Protein AF-A0A067F9W7-F1 (afdb_monomer_lite)

Radius of gyration: 24.26 Å; chains: 1; bounding box: 80×50×59 Å

Organism: Citrus sinensis (NCBI:txid2711)

Secondary structure (DSSP, 8-state):
-------------------------S-S-SS---TT--TTSPPPPBPPGGGGHHHHHHHHHHTT-B-HHHHHHTTS--------GGG-HHHHHHHT--SSTT---S-------HHHHHHH--S-----GGGGGGPPBTTTB----SSSHHHHHHHHHHHHHH-HHHHHHHHHHHHHHHHHTS-HHHHHHHHHHHHHHHHTTBSS-----TTPPPP-HHHHHTT--HHHHHHHHHH---S--SSPPPBPPPPPPHHHHHHHHHHHHHHHHHHHHHHHHHHHHHTT-

Structure (mmCIF, N/CA/C/O backbone):
data_AF-A0A067F9W7-F1
#
_entry.id   AF-A0A067F9W7-F1
#
loop_
_atom_site.group_PDB
_atom_site.id
_atom_site.type_symbol
_atom_site.label_atom_id
_atom_site.label_alt_id
_atom_site.label_comp_id
_atom_site.label_asym_id
_atom_site.label_entity_id
_atom_site.label_seq_id
_atom_site.pdbx_PDB_ins_code
_atom_site.Cartn_x
_atom_site.Cartn_y
_atom_site.Cartn_z
_atom_site.occupancy
_atom_site.B_iso_or_equiv
_atom_site.auth_seq_id
_atom_site.auth_comp_id
_atom_site.auth_asym_id
_atom_site.auth_atom_id
_atom_site.pdbx_PDB_model_num
ATOM 1 N N . MET A 1 1 ? 46.048 1.421 7.064 1.00 33.81 1 MET A N 1
ATOM 2 C CA . MET A 1 1 ? 45.384 1.208 5.760 1.00 33.81 1 MET A CA 1
ATOM 3 C C . MET A 1 1 ? 44.212 2.168 5.671 1.00 33.81 1 MET A C 1
ATOM 5 O O . MET A 1 1 ? 43.260 2.045 6.428 1.00 33.81 1 MET A O 1
ATOM 9 N N . THR A 1 2 ? 44.348 3.198 4.848 1.00 32.31 2 THR A N 1
ATOM 10 C CA . THR A 1 2 ? 43.343 4.236 4.608 1.00 32.31 2 THR A CA 1
ATOM 11 C C . THR A 1 2 ? 42.152 3.625 3.867 1.00 32.31 2 THR A C 1
ATOM 13 O O . THR A 1 2 ? 42.306 3.137 2.750 1.00 32.31 2 THR A O 1
ATOM 16 N N . LYS A 1 3 ? 40.964 3.617 4.490 1.00 37.53 3 LYS A N 1
ATOM 17 C CA . LYS A 1 3 ? 39.700 3.294 3.808 1.00 37.53 3 LYS A CA 1
ATOM 18 C C . LYS A 1 3 ? 39.551 4.285 2.653 1.00 37.53 3 LYS A C 1
ATOM 20 O O . LYS A 1 3 ? 39.361 5.475 2.887 1.00 37.53 3 LYS A O 1
ATOM 25 N N . LYS A 1 4 ? 39.711 3.809 1.419 1.00 39.94 4 LYS A N 1
ATOM 26 C CA . LYS A 1 4 ? 39.475 4.605 0.216 1.00 39.94 4 LYS A CA 1
ATOM 27 C C . LYS A 1 4 ? 37.994 4.985 0.239 1.00 39.94 4 LYS A C 1
ATOM 29 O O . LYS A 1 4 ? 37.143 4.107 0.142 1.00 39.94 4 LYS A O 1
ATOM 34 N N . SER A 1 5 ? 37.699 6.262 0.469 1.00 42.84 5 SER A N 1
ATOM 35 C CA . SER A 1 5 ? 36.346 6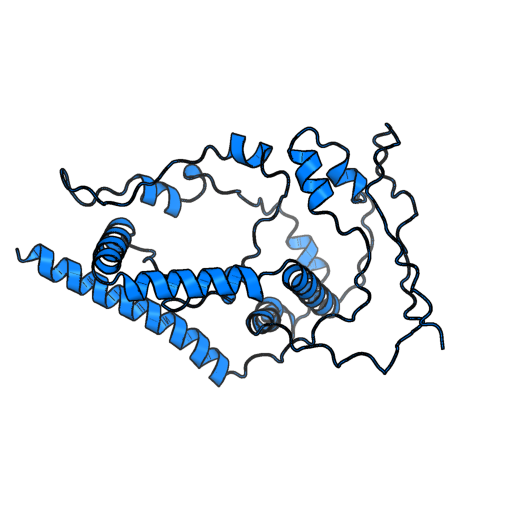.805 0.344 1.00 42.84 5 SER A CA 1
ATOM 36 C C . SER A 1 5 ? 35.837 6.441 -1.047 1.00 42.84 5 SER A C 1
ATOM 38 O O . SER A 1 5 ? 36.434 6.872 -2.035 1.00 42.84 5 SER A O 1
ATOM 40 N N . ARG A 1 6 ? 34.802 5.598 -1.137 1.00 57.00 6 ARG A N 1
ATOM 41 C CA . ARG A 1 6 ? 34.095 5.379 -2.401 1.00 57.00 6 ARG A CA 1
ATOM 42 C C . ARG A 1 6 ? 33.535 6.726 -2.829 1.00 57.00 6 ARG A C 1
ATOM 44 O O . ARG A 1 6 ? 32.864 7.395 -2.048 1.00 57.00 6 ARG A O 1
ATOM 51 N N . ASP A 1 7 ? 33.886 7.146 -4.035 1.00 57.06 7 ASP A N 1
ATOM 52 C CA . ASP A 1 7 ? 33.395 8.394 -4.599 1.00 57.06 7 ASP A CA 1
ATOM 53 C C . ASP A 1 7 ? 31.933 8.165 -5.009 1.00 57.06 7 ASP A C 1
ATOM 55 O O . ASP A 1 7 ? 31.645 7.543 -6.038 1.00 57.06 7 ASP A O 1
ATOM 59 N N . ARG A 1 8 ? 31.005 8.537 -4.120 1.00 64.94 8 ARG A N 1
ATOM 60 C CA . ARG A 1 8 ? 29.564 8.357 -4.313 1.00 64.94 8 ARG A CA 1
ATOM 61 C C . ARG A 1 8 ? 29.126 9.262 -5.460 1.00 64.94 8 ARG A C 1
ATOM 63 O O . ARG A 1 8 ? 28.987 10.468 -5.287 1.00 64.94 8 ARG A O 1
ATOM 70 N N . ARG A 1 9 ? 28.910 8.681 -6.643 1.00 70.38 9 ARG A N 1
ATOM 71 C CA . ARG A 1 9 ? 28.405 9.428 -7.803 1.00 70.38 9 ARG A CA 1
ATOM 72 C C . ARG A 1 9 ? 26.960 9.852 -7.563 1.00 70.38 9 ARG A C 1
ATOM 74 O O . ARG A 1 9 ? 26.061 9.011 -7.510 1.00 70.38 9 ARG A O 1
ATOM 81 N N . GLU A 1 10 ? 26.765 11.157 -7.423 1.00 74.12 10 GLU A N 1
ATOM 82 C CA . GLU A 1 10 ? 25.449 11.777 -7.339 1.00 74.12 10 GLU A CA 1
ATOM 83 C C . GLU A 1 10 ? 24.962 12.236 -8.721 1.00 74.12 10 GLU A C 1
ATOM 85 O O . GLU A 1 10 ? 25.723 12.753 -9.538 1.00 74.12 10 GLU A O 1
ATOM 90 N N . TYR A 1 11 ? 23.669 12.056 -8.956 1.00 76.44 11 TYR A N 1
ATOM 91 C CA . TYR A 1 11 ? 22.917 12.428 -10.146 1.00 76.44 11 TYR A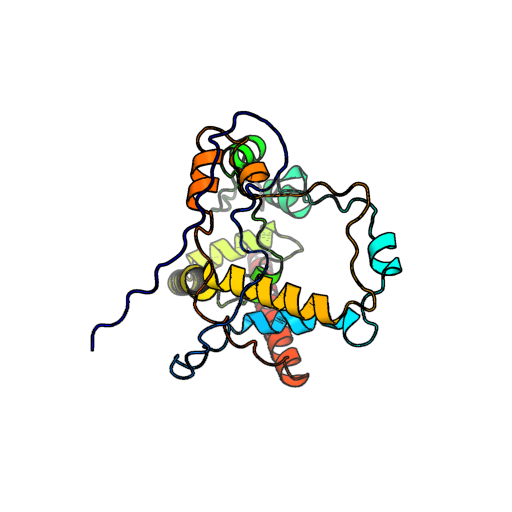 CA 1
ATOM 92 C C . TYR A 1 11 ? 21.800 13.394 -9.719 1.00 76.44 11 TYR A C 1
ATOM 94 O O . TYR A 1 11 ? 20.658 12.977 -9.518 1.00 76.44 11 TYR A O 1
ATOM 102 N N . PRO A 1 12 ? 22.124 14.674 -9.460 1.00 73.81 12 PRO A N 1
ATOM 103 C CA . PRO A 1 12 ? 21.119 15.673 -9.123 1.00 73.81 12 PRO A CA 1
ATOM 104 C C . PRO A 1 12 ? 20.272 16.039 -10.348 1.00 73.81 12 PRO A C 1
ATOM 106 O O . PRO A 1 12 ? 20.763 16.025 -11.477 1.00 73.81 12 PRO A O 1
ATOM 109 N N . LEU A 1 13 ? 19.018 16.435 -10.108 1.00 76.69 13 LEU A N 1
ATOM 110 C CA . LEU A 1 13 ? 18.131 16.971 -11.142 1.00 76.69 13 LEU A CA 1
ATOM 111 C C . LEU A 1 13 ? 18.765 18.204 -11.802 1.00 76.69 13 LEU A C 1
ATOM 113 O O . LEU A 1 13 ? 19.042 19.201 -11.132 1.00 76.69 13 LEU A O 1
ATOM 117 N N . ASN A 1 14 ? 18.974 18.148 -13.119 1.00 76.25 14 ASN A N 1
ATOM 118 C CA . ASN A 1 14 ? 19.528 19.258 -13.889 1.00 76.25 14 ASN A CA 1
ATOM 119 C C . ASN A 1 14 ? 18.452 19.923 -14.758 1.00 76.25 14 ASN A C 1
ATOM 121 O O . ASN A 1 14 ? 18.150 19.458 -15.852 1.00 76.25 14 ASN A O 1
ATOM 125 N N . CYS A 1 15 ? 17.929 21.059 -14.295 1.00 75.25 15 CYS A N 1
ATOM 126 C CA . CYS A 1 15 ? 16.923 21.844 -15.020 1.00 75.25 15 CYS A CA 1
ATOM 127 C C . CYS A 1 15 ? 17.517 23.035 -15.799 1.00 75.25 15 CYS A C 1
ATOM 129 O O . CYS A 1 15 ? 16.794 23.963 -16.154 1.00 75.25 15 CYS A O 1
ATOM 131 N N . SER A 1 16 ? 18.834 23.045 -16.044 1.00 64.38 16 SER A N 1
ATOM 132 C CA . SER A 1 16 ? 19.563 24.217 -16.569 1.00 64.38 16 SER A CA 1
ATOM 133 C C . SER A 1 16 ? 19.407 24.442 -18.082 1.00 64.38 16 SER A C 1
ATOM 135 O O . SER A 1 16 ? 19.918 25.423 -18.615 1.00 64.38 16 SER A O 1
ATOM 137 N N . GLY A 1 17 ? 18.702 23.557 -18.791 1.00 55.69 17 GLY A N 1
ATOM 138 C CA . GLY A 1 17 ? 18.371 23.714 -20.205 1.00 55.69 17 GLY A CA 1
ATOM 139 C C . GLY A 1 17 ? 16.899 24.065 -20.371 1.00 55.69 17 GLY A C 1
ATOM 140 O O . GLY A 1 17 ? 16.050 23.189 -20.273 1.00 55.69 17 GLY A O 1
ATOM 141 N N . GLY A 1 18 ? 16.581 25.325 -20.678 1.00 49.25 18 GLY A N 1
ATOM 142 C CA . GLY A 1 18 ? 15.224 25.792 -21.009 1.00 49.25 18 GLY A CA 1
ATOM 143 C C . GLY A 1 18 ? 14.635 25.215 -22.307 1.00 49.25 18 GLY A C 1
ATOM 144 O O . GLY A 1 18 ? 13.773 25.837 -22.922 1.00 49.25 18 GLY A O 1
ATOM 145 N N . ILE A 1 19 ? 15.097 24.047 -22.753 1.00 48.72 19 ILE A N 1
ATOM 146 C CA . ILE A 1 19 ? 14.569 23.344 -23.913 1.00 48.72 19 ILE A CA 1
ATOM 147 C C . ILE A 1 19 ? 13.812 22.126 -23.389 1.00 48.72 19 ILE A C 1
ATOM 149 O O . ILE A 1 19 ? 14.389 21.223 -22.792 1.00 48.72 19 ILE A O 1
ATOM 153 N N . ARG A 1 20 ? 12.501 22.111 -23.648 1.00 51.38 20 ARG A N 1
ATOM 154 C CA . ARG A 1 20 ? 11.568 20.989 -23.453 1.00 51.38 20 ARG A CA 1
ATOM 155 C C . ARG A 1 20 ? 11.890 19.796 -24.373 1.00 51.38 20 ARG A C 1
ATOM 157 O O . ARG A 1 20 ? 11.005 19.260 -25.033 1.00 51.38 20 ARG A O 1
ATOM 164 N N . THR A 1 21 ? 13.156 19.430 -24.515 1.00 48.62 21 THR A N 1
ATOM 165 C CA . THR A 1 21 ? 13.570 18.236 -25.248 1.00 48.62 21 THR A CA 1
ATOM 166 C C . THR A 1 21 ? 13.658 17.096 -24.251 1.00 48.62 21 THR A C 1
ATOM 168 O O . THR A 1 21 ? 14.485 17.135 -23.343 1.00 48.62 21 THR A O 1
ATOM 171 N N . ASN A 1 22 ? 12.775 16.109 -24.425 1.00 51.25 22 ASN A N 1
ATOM 172 C CA . ASN A 1 22 ? 12.746 14.822 -23.725 1.00 51.25 22 ASN A CA 1
ATOM 173 C C . ASN A 1 22 ? 13.999 14.002 -24.063 1.00 51.25 22 ASN A C 1
ATOM 175 O O . ASN A 1 22 ? 13.924 12.981 -24.736 1.00 51.25 22 ASN A O 1
ATOM 179 N N . THR A 1 23 ? 15.168 14.493 -23.686 1.00 51.72 23 THR A N 1
ATOM 180 C CA . THR A 1 23 ? 16.433 13.813 -23.928 1.00 51.72 23 THR A CA 1
ATOM 181 C C . THR A 1 23 ? 17.175 13.737 -22.620 1.00 51.72 23 THR A C 1
ATOM 183 O O . THR A 1 23 ? 17.576 14.756 -22.055 1.00 51.72 23 THR A O 1
ATOM 186 N N . ASN A 1 24 ? 17.331 12.499 -22.162 1.00 55.69 24 ASN A N 1
ATOM 187 C CA . ASN A 1 24 ? 18.178 12.119 -21.054 1.00 55.69 24 ASN A CA 1
ATOM 188 C C . ASN A 1 24 ? 19.548 12.814 -21.196 1.00 55.69 24 ASN A C 1
ATOM 190 O O . ASN A 1 24 ? 20.160 12.702 -22.263 1.00 55.69 24 ASN A O 1
ATOM 194 N N . PRO A 1 25 ? 20.066 13.504 -20.163 1.00 56.62 25 PRO A N 1
ATOM 195 C CA . PRO A 1 25 ? 21.371 14.164 -20.227 1.00 56.62 25 PRO A CA 1
ATOM 196 C C . PRO A 1 25 ? 22.556 13.202 -20.468 1.00 56.62 25 PRO A C 1
ATOM 198 O O . PRO A 1 25 ? 23.699 13.649 -20.528 1.00 56.62 25 PRO A O 1
ATOM 201 N N . GLY A 1 26 ? 22.318 11.889 -20.608 1.00 57.03 26 GLY A N 1
ATOM 202 C CA . GLY A 1 26 ? 23.337 10.879 -20.909 1.00 57.03 26 GLY A CA 1
ATOM 203 C C . GLY A 1 26 ? 24.270 10.611 -19.729 1.00 57.03 26 GLY A C 1
ATOM 204 O O . GLY A 1 26 ? 25.274 9.917 -19.868 1.00 57.03 26 GLY A O 1
ATOM 205 N N . THR A 1 27 ? 23.951 11.177 -18.565 1.00 60.62 27 THR A N 1
ATOM 206 C CA . THR A 1 27 ? 24.742 11.087 -17.337 1.00 60.62 27 THR A CA 1
ATOM 207 C C . THR A 1 27 ? 24.378 9.861 -16.509 1.00 60.62 27 THR A C 1
ATOM 209 O O . THR A 1 27 ? 25.211 9.395 -15.731 1.00 60.62 27 THR A O 1
ATOM 212 N N . TYR A 1 28 ? 23.176 9.301 -16.683 1.00 62.56 28 TYR A N 1
ATOM 213 C CA . TYR A 1 28 ? 22.772 8.083 -15.986 1.00 62.56 28 TYR A CA 1
ATOM 214 C C . TYR A 1 28 ? 23.514 6.859 -16.552 1.00 62.56 28 TYR A C 1
ATOM 216 O O . TYR A 1 28 ? 23.608 6.693 -17.770 1.00 62.56 28 TYR A O 1
ATOM 224 N N . PRO A 1 29 ? 24.046 5.974 -15.693 1.00 61.94 29 PRO A N 1
ATOM 225 C CA . PRO A 1 29 ? 24.765 4.794 -16.145 1.00 61.94 29 PRO A CA 1
ATOM 226 C C . PRO A 1 29 ? 23.809 3.817 -16.842 1.00 61.94 29 PRO A C 1
ATOM 228 O O . PRO A 1 29 ? 22.870 3.311 -16.237 1.00 61.94 29 PRO A O 1
ATOM 231 N N . THR A 1 30 ? 24.087 3.504 -18.107 1.00 56.97 30 THR A N 1
ATOM 232 C CA . THR A 1 30 ? 23.364 2.495 -18.908 1.00 56.97 30 THR A CA 1
ATOM 233 C C . THR A 1 30 ? 23.795 1.060 -18.608 1.00 56.97 30 THR A C 1
ATOM 235 O O . THR A 1 30 ? 23.110 0.111 -18.981 1.00 56.97 30 THR A O 1
ATOM 238 N N . SER A 1 31 ? 24.912 0.886 -17.903 1.00 54.81 31 SER A N 1
ATOM 239 C CA . SER A 1 31 ? 25.382 -0.406 -17.414 1.00 54.81 31 SER A CA 1
ATOM 240 C C . SER A 1 31 ? 25.943 -0.251 -16.007 1.00 54.81 31 SER A C 1
ATOM 242 O O . SER A 1 31 ? 26.842 0.565 -15.785 1.00 54.81 31 SER A O 1
ATOM 244 N N . TYR A 1 32 ? 25.459 -1.060 -15.071 1.00 53.41 32 TYR A N 1
ATOM 245 C CA . TYR A 1 32 ? 26.075 -1.194 -13.759 1.00 53.41 32 TYR A CA 1
ATOM 246 C C . TYR A 1 32 ? 27.099 -2.324 -13.843 1.00 53.41 32 TYR A C 1
ATOM 248 O O . TYR A 1 32 ? 26.742 -3.475 -14.081 1.00 53.41 32 TYR A O 1
ATOM 256 N N . THR A 1 33 ? 28.384 -2.006 -13.701 1.00 46.12 33 THR A N 1
ATOM 257 C CA . THR A 1 33 ? 29.389 -3.043 -13.469 1.00 46.12 33 THR A CA 1
ATOM 258 C C . THR A 1 33 ? 29.487 -3.233 -11.964 1.00 46.12 33 THR A C 1
ATOM 260 O O . THR A 1 33 ? 29.889 -2.313 -11.257 1.00 46.12 33 THR A O 1
ATOM 263 N N . THR A 1 34 ? 29.125 -4.417 -11.466 1.00 48.00 34 THR A N 1
ATOM 264 C CA . THR A 1 34 ? 29.435 -4.872 -10.101 1.00 48.00 34 THR A CA 1
ATOM 265 C C . THR A 1 34 ? 30.940 -5.134 -9.986 1.00 48.00 34 THR A C 1
ATOM 267 O O . THR A 1 34 ? 31.398 -6.236 -9.708 1.00 48.00 34 THR A O 1
ATOM 270 N N . LYS A 1 35 ? 31.761 -4.124 -10.282 1.00 39.62 35 LYS A N 1
ATOM 271 C CA . LYS A 1 35 ? 33.159 -4.146 -9.873 1.00 39.62 35 LYS A CA 1
ATOM 272 C C . LYS A 1 35 ? 33.131 -3.830 -8.391 1.00 39.62 35 LYS A C 1
ATOM 274 O O . LYS A 1 35 ? 32.771 -2.715 -8.031 1.00 39.62 35 LYS A O 1
ATOM 279 N N . ASP A 1 36 ? 33.435 -4.857 -7.605 1.00 43.28 36 ASP A N 1
ATOM 280 C CA . ASP A 1 36 ? 33.397 -4.939 -6.143 1.00 43.28 36 ASP A CA 1
ATOM 281 C C . ASP A 1 36 ? 32.118 -5.597 -5.586 1.00 43.28 36 ASP A C 1
ATOM 283 O O . ASP A 1 36 ? 31.379 -5.007 -4.792 1.00 43.28 36 ASP A O 1
ATOM 287 N N . GLU A 1 37 ? 31.897 -6.873 -5.920 1.00 43.22 37 GLU A N 1
ATOM 288 C CA . GLU A 1 37 ? 31.354 -7.799 -4.919 1.00 43.22 37 GLU A CA 1
ATOM 289 C C . GLU A 1 37 ? 32.375 -7.899 -3.780 1.00 43.22 37 GLU A C 1
ATOM 291 O O . GLU A 1 37 ? 33.207 -8.806 -3.732 1.00 43.22 37 GLU A O 1
ATOM 296 N N . ASP A 1 38 ? 32.360 -6.927 -2.874 1.00 42.50 38 ASP A N 1
ATOM 297 C CA . ASP A 1 38 ? 33.066 -7.066 -1.613 1.00 42.50 38 ASP A CA 1
ATOM 298 C C . ASP A 1 38 ? 32.320 -8.163 -0.840 1.00 42.50 38 ASP A C 1
ATOM 300 O O . ASP A 1 38 ? 31.289 -7.926 -0.209 1.00 42.50 38 ASP A O 1
ATOM 304 N N . HIS A 1 39 ? 32.823 -9.397 -0.931 1.00 48.84 39 HIS A N 1
ATOM 305 C CA . HIS A 1 39 ? 32.321 -10.593 -0.239 1.00 48.84 39 HIS A CA 1
ATOM 306 C C . HIS A 1 39 ? 32.384 -10.466 1.305 1.00 48.84 39 HIS A C 1
ATOM 308 O O . HIS A 1 39 ? 32.155 -11.433 2.023 1.00 48.84 39 HIS A O 1
ATOM 314 N N . ASN A 1 40 ? 32.695 -9.270 1.818 1.00 47.66 40 ASN A N 1
ATOM 315 C CA . ASN A 1 40 ? 32.794 -8.904 3.227 1.00 47.66 40 ASN A CA 1
ATOM 316 C C . ASN A 1 40 ? 31.672 -7.954 3.696 1.00 47.66 40 ASN A C 1
ATOM 318 O O . ASN A 1 40 ? 31.749 -7.408 4.798 1.00 47.66 40 ASN A O 1
ATOM 322 N N . GLY A 1 41 ? 30.636 -7.720 2.882 1.00 53.34 41 GLY A N 1
ATOM 323 C CA . GLY A 1 41 ? 29.411 -7.064 3.346 1.00 53.34 41 GLY A CA 1
ATOM 324 C C . GLY A 1 41 ? 28.614 -7.968 4.304 1.00 53.34 41 GLY A C 1
ATOM 325 O O . GLY A 1 41 ? 28.626 -9.188 4.131 1.00 53.34 41 GLY A O 1
ATOM 326 N N . PRO A 1 42 ? 27.899 -7.418 5.307 1.00 55.81 42 PRO A N 1
ATOM 327 C CA . PRO A 1 42 ? 26.928 -8.201 6.066 1.00 55.81 42 PRO A CA 1
ATOM 328 C C . PRO A 1 42 ? 25.931 -8.848 5.099 1.00 55.81 42 PRO A C 1
ATOM 330 O O . PRO A 1 42 ? 25.519 -8.208 4.129 1.00 55.81 42 PRO A O 1
ATOM 333 N N . ALA A 1 43 ? 25.540 -10.099 5.361 1.00 58.72 43 ALA A N 1
ATOM 334 C CA . ALA A 1 43 ? 24.528 -10.775 4.555 1.00 58.72 43 ALA A CA 1
ATOM 335 C C . ALA A 1 43 ? 23.277 -9.881 4.425 1.00 58.72 43 ALA A C 1
ATOM 337 O O . ALA A 1 43 ? 22.868 -9.278 5.425 1.00 58.72 43 ALA A O 1
ATOM 338 N N . PRO A 1 44 ? 22.680 -9.765 3.224 1.00 68.44 44 PRO A N 1
ATOM 339 C CA . PRO A 1 44 ? 21.513 -8.920 3.032 1.00 68.44 44 PRO A CA 1
ATOM 340 C C . PRO A 1 44 ? 20.410 -9.366 3.987 1.00 68.44 44 PRO A C 1
ATOM 342 O O . PRO A 1 44 ? 20.039 -10.543 4.015 1.00 68.44 44 PRO A O 1
ATOM 345 N N . SER A 1 45 ? 19.902 -8.424 4.783 1.00 82.56 45 SER A N 1
ATOM 346 C CA . SER A 1 45 ? 18.816 -8.688 5.722 1.00 82.56 45 SER A CA 1
ATOM 347 C C . SER A 1 45 ? 17.609 -9.268 4.986 1.00 82.56 45 SER A C 1
ATOM 349 O O . SER A 1 45 ? 17.364 -8.954 3.819 1.00 82.56 45 SER A O 1
ATOM 351 N N . THR A 1 46 ? 16.839 -10.119 5.658 1.00 89.62 46 THR A N 1
ATOM 352 C CA . THR A 1 46 ? 15.564 -10.604 5.120 1.00 89.62 46 THR A CA 1
ATOM 353 C C . THR A 1 46 ? 14.614 -9.421 4.931 1.00 89.62 46 THR A C 1
ATOM 355 O O . THR A 1 46 ? 14.528 -8.558 5.807 1.00 89.62 46 THR A O 1
ATOM 358 N N . CYS A 1 47 ? 13.920 -9.354 3.791 1.00 91.25 47 CYS A N 1
ATOM 359 C CA . CYS A 1 47 ? 12.902 -8.325 3.575 1.00 91.25 47 CYS A CA 1
ATOM 360 C C . CYS A 1 47 ? 11.750 -8.471 4.590 1.00 91.25 47 CYS A C 1
ATOM 362 O O . CYS A 1 47 ? 11.485 -9.591 5.038 1.00 91.25 47 CYS A O 1
ATOM 364 N N . PRO A 1 48 ? 11.027 -7.381 4.912 1.00 90.69 48 PRO A N 1
ATOM 365 C CA . PRO A 1 48 ? 9.806 -7.442 5.712 1.00 90.69 48 PRO A CA 1
ATOM 366 C C . PRO A 1 48 ? 8.816 -8.507 5.226 1.00 90.69 48 PRO A C 1
ATOM 368 O O . PRO A 1 48 ? 8.712 -8.788 4.031 1.00 90.69 48 PRO A O 1
ATOM 371 N N . ASP A 1 49 ? 8.048 -9.080 6.148 1.00 88.06 49 ASP A N 1
ATOM 372 C CA . ASP A 1 49 ? 7.272 -10.294 5.869 1.00 88.06 49 ASP A CA 1
ATOM 373 C C . ASP A 1 49 ? 6.162 -10.062 4.824 1.00 88.06 49 ASP A C 1
ATOM 375 O O . ASP A 1 49 ? 5.856 -10.944 4.019 1.00 88.06 49 ASP A O 1
ATOM 379 N N . TYR A 1 50 ? 5.647 -8.829 4.718 1.00 87.44 50 TYR A N 1
ATOM 380 C CA . TYR A 1 50 ? 4.669 -8.453 3.691 1.00 87.44 50 TYR A CA 1
ATOM 381 C C . TYR A 1 50 ? 5.213 -8.552 2.250 1.00 87.44 50 TYR A C 1
ATOM 383 O O . TYR A 1 50 ? 4.438 -8.598 1.297 1.00 87.44 50 TYR A O 1
ATOM 391 N N . PHE A 1 51 ? 6.529 -8.647 2.041 1.00 91.62 51 PHE A N 1
ATOM 392 C CA . PHE A 1 51 ? 7.087 -8.904 0.710 1.00 91.62 51 PHE A CA 1
ATOM 393 C C . PHE A 1 51 ? 6.694 -10.282 0.162 1.00 91.62 51 PHE A C 1
ATOM 395 O O . PHE A 1 51 ? 6.690 -10.479 -1.054 1.00 91.62 51 PHE A O 1
ATOM 402 N N . ARG A 1 52 ? 6.299 -11.231 1.024 1.00 91.50 52 ARG A N 1
ATOM 403 C CA . ARG A 1 52 ? 5.794 -12.548 0.601 1.00 91.50 52 ARG A CA 1
ATOM 404 C C . ARG A 1 52 ? 4.567 -12.442 -0.307 1.00 91.50 52 ARG A C 1
ATOM 406 O O . ARG A 1 52 ? 4.348 -13.332 -1.130 1.00 91.50 52 ARG A O 1
ATOM 413 N N . TRP A 1 53 ? 3.796 -11.355 -0.205 1.00 89.06 53 TRP A N 1
ATOM 414 C CA . TRP A 1 53 ? 2.627 -11.109 -1.051 1.00 89.06 53 TRP A CA 1
ATOM 415 C C . TRP A 1 53 ? 2.973 -10.956 -2.536 1.00 89.06 53 TRP A C 1
ATOM 417 O O . TRP A 1 53 ? 2.142 -11.318 -3.365 1.00 89.06 53 TRP A O 1
ATOM 427 N N . ILE A 1 54 ? 4.214 -10.587 -2.885 1.00 90.81 54 ILE A N 1
ATOM 428 C CA . ILE A 1 54 ? 4.694 -10.559 -4.280 1.00 90.81 54 ILE A CA 1
ATOM 429 C C . ILE A 1 54 ? 4.472 -11.918 -4.960 1.00 90.81 54 ILE A C 1
ATOM 431 O O . ILE A 1 54 ? 4.020 -11.977 -6.104 1.00 90.81 54 ILE A O 1
ATOM 435 N N . HIS A 1 55 ? 4.719 -13.026 -4.252 1.00 91.12 55 HIS A N 1
ATOM 436 C CA . HIS A 1 55 ? 4.491 -14.369 -4.798 1.00 91.12 55 HIS A CA 1
ATOM 437 C C . HIS A 1 55 ? 3.016 -14.624 -5.108 1.00 91.12 55 HIS A C 1
ATOM 439 O O . HIS A 1 55 ? 2.696 -15.288 -6.092 1.00 91.12 55 HIS A O 1
ATOM 445 N N . LYS A 1 56 ? 2.109 -14.099 -4.278 1.00 85.50 56 LYS A N 1
ATOM 446 C CA . LYS A 1 56 ? 0.665 -14.233 -4.486 1.00 85.50 56 LYS A CA 1
ATOM 447 C C . LYS A 1 56 ? 0.190 -13.355 -5.639 1.00 85.50 56 LYS A C 1
ATOM 449 O O . LYS A 1 56 ? -0.572 -13.844 -6.469 1.00 85.50 56 LYS A O 1
ATOM 454 N N . ASP A 1 57 ? 0.657 -12.113 -5.702 1.00 86.25 57 ASP A N 1
ATOM 455 C CA . ASP A 1 57 ? 0.295 -11.155 -6.750 1.00 86.25 57 ASP A CA 1
ATOM 456 C C . ASP A 1 57 ? 0.716 -11.663 -8.131 1.00 86.25 57 ASP A C 1
ATOM 458 O O . ASP A 1 57 ? -0.030 -11.541 -9.099 1.00 86.25 57 ASP A O 1
ATOM 462 N N . LEU A 1 58 ? 1.883 -12.307 -8.213 1.00 90.50 58 LEU A N 1
ATOM 463 C CA . LEU A 1 58 ? 2.406 -12.871 -9.455 1.00 90.50 58 LEU A CA 1
ATOM 464 C C . LEU A 1 58 ? 1.915 -14.296 -9.750 1.00 90.50 58 LEU A C 1
ATOM 466 O O . LEU A 1 58 ? 2.056 -14.762 -10.884 1.00 90.50 58 LEU A O 1
ATOM 470 N N . ARG A 1 59 ? 1.295 -14.979 -8.775 1.00 88.81 59 ARG A N 1
ATOM 471 C CA . ARG A 1 59 ? 0.786 -16.360 -8.888 1.00 88.81 59 ARG A CA 1
ATOM 472 C C . ARG A 1 59 ? -0.004 -16.639 -10.173 1.00 88.81 59 ARG A C 1
ATOM 474 O O . ARG A 1 59 ? 0.229 -17.709 -10.740 1.00 88.81 59 ARG A O 1
ATOM 481 N N . PRO A 1 60 ? -0.897 -15.749 -10.662 1.00 89.81 60 PRO A N 1
ATOM 482 C CA . PRO A 1 60 ? -1.672 -16.012 -11.876 1.00 89.81 60 PRO A CA 1
ATOM 483 C C . PRO A 1 60 ? -0.812 -16.311 -13.108 1.00 89.81 60 PRO A C 1
ATOM 485 O O . PRO A 1 60 ? -1.259 -17.027 -13.998 1.00 89.81 60 PRO A O 1
ATOM 488 N N . TRP A 1 61 ? 0.422 -15.800 -13.144 1.00 92.62 61 TRP A N 1
ATOM 489 C CA . TRP A 1 61 ? 1.320 -15.913 -14.290 1.00 92.62 61 TRP A CA 1
ATOM 490 C C . TRP A 1 61 ? 2.503 -16.856 -14.069 1.00 92.62 61 TRP A C 1
ATOM 492 O O . TRP A 1 61 ? 3.259 -17.087 -15.006 1.00 92.62 61 TRP A O 1
ATOM 502 N N . VAL A 1 62 ? 2.665 -17.448 -12.880 1.00 91.25 62 VAL A N 1
ATOM 503 C CA . VAL A 1 62 ? 3.811 -18.327 -12.566 1.00 91.25 62 VAL A CA 1
ATOM 504 C C . VAL A 1 62 ? 3.897 -19.532 -13.508 1.00 91.25 62 VAL A C 1
ATOM 506 O O . VAL A 1 62 ? 4.988 -19.909 -13.923 1.00 91.25 62 VAL A O 1
ATOM 509 N N . HIS A 1 63 ? 2.758 -20.125 -13.879 1.00 90.94 63 HIS A N 1
ATOM 510 C CA . HIS A 1 63 ? 2.725 -21.312 -14.746 1.00 90.94 63 HIS A CA 1
ATOM 511 C C . HIS A 1 63 ? 2.439 -20.987 -16.215 1.00 90.94 63 HIS A C 1
ATOM 513 O O . HIS A 1 63 ? 2.927 -21.674 -17.109 1.00 90.94 63 HIS A O 1
ATOM 519 N N . THR A 1 64 ? 1.645 -19.950 -16.485 1.00 92.75 64 THR A N 1
ATOM 520 C CA . THR A 1 64 ? 1.274 -19.576 -17.858 1.00 92.75 64 THR A CA 1
ATOM 521 C C . THR A 1 64 ? 2.320 -18.677 -18.515 1.00 92.75 64 THR A C 1
ATOM 523 O O . THR A 1 64 ? 2.436 -18.662 -19.743 1.00 92.75 64 THR A O 1
ATOM 526 N N . GLY A 1 65 ? 3.068 -17.926 -17.702 1.00 92.62 65 GLY A N 1
ATOM 527 C CA . GLY A 1 65 ? 3.826 -16.745 -18.093 1.00 92.62 65 GLY A CA 1
ATOM 528 C C . GLY A 1 65 ? 2.942 -15.635 -18.664 1.00 92.62 65 GLY A C 1
ATOM 529 O O . GLY A 1 65 ? 1.712 -15.745 -18.732 1.00 92.62 65 GLY A O 1
ATOM 530 N N . ILE A 1 66 ? 3.596 -14.554 -19.071 1.00 91.50 66 ILE A N 1
ATOM 531 C CA . ILE A 1 66 ? 2.980 -13.350 -19.624 1.00 91.50 66 ILE A CA 1
ATOM 532 C C . ILE A 1 66 ? 3.385 -13.243 -21.090 1.00 91.50 66 ILE A C 1
ATOM 534 O O . ILE A 1 66 ? 4.568 -13.141 -21.420 1.00 91.50 66 ILE A O 1
ATOM 538 N N . THR A 1 67 ? 2.396 -13.297 -21.976 1.00 92.00 67 THR A N 1
ATOM 539 C CA . THR A 1 67 ? 2.597 -13.193 -23.426 1.00 92.00 67 THR A CA 1
ATOM 540 C C . THR A 1 67 ? 2.416 -11.756 -23.903 1.00 92.00 67 THR A C 1
ATOM 542 O O . THR A 1 67 ? 1.800 -10.931 -23.222 1.00 92.00 67 THR A O 1
ATOM 545 N N . ARG A 1 68 ? 2.941 -11.451 -25.091 1.00 87.19 68 ARG A N 1
ATOM 546 C CA . ARG A 1 68 ? 2.806 -10.127 -25.709 1.00 87.19 68 ARG A CA 1
ATOM 547 C C . ARG A 1 68 ? 1.336 -9.782 -25.944 1.00 87.19 68 ARG A C 1
ATOM 549 O O . ARG A 1 68 ? 0.901 -8.682 -25.619 1.00 87.19 68 ARG A O 1
ATOM 556 N N . GLU A 1 69 ? 0.552 -10.752 -26.402 1.00 87.62 69 GLU A N 1
ATOM 557 C CA . GLU A 1 69 ? -0.870 -10.598 -26.697 1.00 87.62 69 GLU A CA 1
ATOM 558 C C . GLU A 1 69 ? -1.674 -10.271 -25.433 1.00 87.62 69 GLU A C 1
ATOM 560 O O . GLU A 1 69 ? -2.645 -9.525 -25.498 1.00 87.62 69 GLU A O 1
ATOM 565 N N . MET A 1 70 ? -1.284 -10.797 -24.264 1.00 85.88 70 MET A N 1
ATOM 566 C CA . MET A 1 70 ? -1.933 -10.454 -22.991 1.00 85.88 70 MET A CA 1
ATOM 567 C C . MET A 1 70 ? -1.756 -8.976 -22.641 1.00 85.88 70 MET A C 1
ATOM 569 O O . MET A 1 70 ? -2.723 -8.332 -22.239 1.00 85.88 70 MET A O 1
ATOM 573 N N . ILE A 1 71 ? -0.546 -8.442 -22.822 1.00 82.62 71 ILE A N 1
ATOM 574 C CA . ILE A 1 71 ? -0.238 -7.030 -22.564 1.00 82.62 71 ILE A CA 1
ATOM 575 C C . ILE A 1 71 ? -0.931 -6.129 -23.586 1.00 82.62 71 ILE A C 1
ATOM 577 O O . ILE A 1 71 ? -1.523 -5.117 -23.220 1.00 82.62 71 ILE A O 1
ATOM 581 N N . GLU A 1 72 ? -0.921 -6.517 -24.859 1.00 80.31 72 GLU A N 1
ATOM 582 C CA . GLU A 1 72 ? -1.544 -5.743 -25.935 1.00 80.31 72 GLU A CA 1
ATOM 583 C C . GLU A 1 72 ? -3.079 -5.740 -25.854 1.00 80.31 72 GLU A C 1
ATOM 585 O O . GLU A 1 72 ? -3.695 -4.723 -26.170 1.00 80.31 72 GLU A O 1
ATOM 590 N N . ARG A 1 73 ? -3.712 -6.815 -25.356 1.00 78.19 73 ARG A N 1
ATOM 591 C CA . ARG A 1 73 ? -5.159 -6.840 -25.060 1.00 78.19 73 ARG A CA 1
ATOM 592 C C . ARG A 1 73 ? -5.550 -5.935 -23.891 1.00 78.19 73 ARG A C 1
ATOM 594 O O . ARG A 1 73 ? -6.668 -5.439 -23.867 1.00 78.19 73 ARG A O 1
ATOM 601 N N . GLY A 1 74 ? -4.647 -5.704 -22.938 1.00 64.31 74 GLY A N 1
ATOM 602 C CA . GLY A 1 74 ? -4.870 -4.810 -21.796 1.00 64.31 74 GLY A CA 1
ATOM 603 C C . GLY A 1 74 ? -4.734 -3.317 -22.116 1.00 64.31 74 GLY A C 1
ATOM 604 O O . GLY A 1 74 ? -4.738 -2.505 -21.199 1.00 64.31 74 GLY A O 1
ATOM 605 N N . ARG A 1 75 ? -4.574 -2.943 -23.393 1.00 57.78 75 ARG A N 1
ATOM 606 C CA . ARG A 1 75 ? -4.252 -1.579 -23.844 1.00 57.78 75 ARG A CA 1
ATOM 607 C C . ARG A 1 75 ? -5.427 -0.591 -23.797 1.00 57.78 75 ARG A C 1
ATOM 609 O O . ARG A 1 75 ? -5.223 0.588 -24.081 1.00 57.78 75 ARG A O 1
ATOM 616 N N . GLU A 1 76 ? -6.637 -1.023 -23.439 1.00 52.16 76 GLU A N 1
ATOM 617 C CA . GLU A 1 76 ? -7.687 -0.058 -23.097 1.00 52.16 76 GLU A CA 1
ATOM 618 C C . GLU A 1 76 ? -7.290 0.722 -21.833 1.00 52.16 76 GLU A C 1
ATOM 620 O O . GLU A 1 76 ? -6.739 0.134 -20.900 1.00 52.16 76 GLU A O 1
ATOM 625 N N . PRO A 1 77 ? -7.520 2.045 -21.773 1.00 43.84 77 PRO A N 1
ATOM 626 C CA . PRO A 1 77 ? -7.040 2.849 -20.664 1.00 43.84 77 PRO A CA 1
ATOM 627 C C . PRO A 1 77 ? -7.767 2.458 -19.376 1.00 43.84 77 PRO A C 1
ATOM 629 O O . PRO A 1 77 ? -8.897 2.873 -19.121 1.00 43.84 77 PRO A O 1
ATOM 632 N N . GLY A 1 78 ? -7.081 1.700 -18.523 1.00 37.88 78 GLY A N 1
ATOM 633 C CA . GLY A 1 78 ? -7.387 1.636 -17.103 1.00 37.88 78 GLY A CA 1
ATOM 634 C C . GLY A 1 78 ? -7.142 3.014 -16.499 1.00 37.88 78 GLY A C 1
ATOM 635 O O . GLY A 1 78 ? -6.024 3.349 -16.118 1.00 37.88 78 GLY A O 1
ATOM 636 N N . TYR A 1 79 ? -8.171 3.855 -16.455 1.00 36.28 79 TYR A N 1
ATOM 637 C CA . TYR A 1 79 ? -8.094 5.144 -15.778 1.00 36.28 79 TYR A CA 1
ATOM 638 C C . TYR A 1 79 ? -8.024 4.915 -14.267 1.00 36.28 79 TYR A C 1
ATOM 640 O O . TYR A 1 79 ? -8.988 4.492 -13.625 1.00 36.28 79 TYR A O 1
ATOM 648 N N . PHE A 1 80 ? -6.870 5.228 -13.686 1.00 37.75 80 PHE A N 1
ATOM 649 C CA . PHE A 1 80 ? -6.716 5.335 -12.243 1.00 37.75 80 PHE A CA 1
ATOM 650 C C . PHE A 1 80 ? -7.506 6.549 -11.742 1.00 37.75 80 PHE A C 1
ATOM 652 O O . PHE A 1 80 ? -7.303 7.674 -12.197 1.00 37.75 80 PHE A O 1
ATOM 659 N N . ARG A 1 81 ? -8.439 6.324 -10.810 1.00 39.03 81 ARG A N 1
ATOM 660 C CA . ARG A 1 81 ? -9.257 7.387 -10.209 1.00 39.03 81 ARG A CA 1
ATOM 661 C C . ARG A 1 81 ? -8.696 7.763 -8.841 1.00 39.03 81 ARG A C 1
ATOM 663 O O . ARG A 1 81 ? -8.746 6.968 -7.906 1.00 39.03 81 ARG A O 1
ATOM 670 N N . LEU A 1 82 ? -8.186 8.990 -8.728 1.00 38.50 82 LEU A N 1
ATOM 671 C CA . LEU A 1 82 ? -7.809 9.604 -7.455 1.00 38.50 82 LEU A CA 1
ATOM 672 C C . LEU A 1 82 ? -9.053 10.036 -6.670 1.00 38.50 82 LEU A C 1
ATOM 674 O O . LEU A 1 82 ? -10.040 10.521 -7.219 1.00 38.50 82 LEU A O 1
ATOM 678 N N . GLY A 1 83 ? -9.009 9.799 -5.364 1.00 44.00 83 GLY A N 1
ATOM 679 C CA . GLY A 1 83 ? -10.190 9.737 -4.524 1.00 44.00 83 GLY A CA 1
ATOM 680 C C . GLY A 1 83 ? -10.695 11.068 -3.958 1.00 44.00 83 GLY A C 1
ATOM 681 O O . GLY A 1 83 ? -10.287 11.429 -2.861 1.00 44.00 83 GLY A O 1
ATOM 682 N N . ASN A 1 84 ? -11.673 11.707 -4.608 1.00 55.91 84 ASN A N 1
ATOM 683 C CA . ASN A 1 84 ? -12.652 12.597 -3.950 1.00 55.91 84 ASN A CA 1
ATOM 684 C C . ASN A 1 84 ? -13.827 11.758 -3.368 1.00 55.91 84 ASN A C 1
ATOM 686 O O . ASN A 1 84 ? -13.988 10.592 -3.731 1.00 55.91 84 ASN A O 1
ATOM 690 N N . HIS A 1 85 ? -14.674 12.290 -2.480 1.00 53.88 85 HIS A N 1
ATOM 691 C CA . HIS A 1 85 ? -15.868 11.574 -1.997 1.00 53.88 85 HIS A CA 1
ATOM 692 C C . HIS A 1 85 ? -16.815 11.161 -3.138 1.00 53.88 85 HIS A C 1
ATOM 694 O O . HIS A 1 85 ? -17.461 10.124 -3.044 1.00 53.88 85 HIS A O 1
ATOM 700 N N . GLU A 1 86 ? -16.840 11.909 -4.245 1.00 58.47 86 GLU A N 1
ATOM 701 C CA . GLU A 1 86 ? -17.685 11.622 -5.415 1.00 58.47 86 GLU A CA 1
ATOM 702 C C . GLU A 1 86 ? -17.208 10.449 -6.287 1.00 58.47 86 GLU A C 1
ATOM 704 O O . GLU A 1 86 ? -17.990 9.927 -7.077 1.00 58.47 86 GLU A O 1
ATOM 709 N N . VAL A 1 87 ? -15.952 9.999 -6.169 1.00 61.12 87 VAL A N 1
ATOM 710 C CA . VAL A 1 87 ? -15.423 8.951 -7.069 1.00 61.12 87 VAL A CA 1
ATOM 711 C C . VAL A 1 87 ? -15.580 7.532 -6.523 1.00 61.12 87 VAL A C 1
ATOM 713 O O . VAL A 1 87 ? -15.275 6.568 -7.223 1.00 61.12 87 VAL A O 1
ATOM 716 N N . SER A 1 88 ? -16.024 7.389 -5.273 1.00 63.97 88 SER A N 1
ATOM 717 C CA . SER A 1 88 ? -16.255 6.099 -4.630 1.00 63.97 88 SER A CA 1
ATOM 718 C C . SER A 1 88 ? -17.585 6.125 -3.899 1.00 63.97 88 SER A C 1
ATOM 720 O O . SER A 1 88 ? -17.776 6.934 -2.991 1.00 63.97 88 SER A O 1
ATOM 722 N N . TRP A 1 89 ? -18.470 5.189 -4.255 1.00 65.00 89 TRP A N 1
ATOM 723 C CA . TRP A 1 89 ? -19.753 5.000 -3.574 1.00 65.00 89 TRP A CA 1
ATOM 724 C C . TRP A 1 89 ? -19.544 4.892 -2.054 1.00 65.00 89 TRP A C 1
ATOM 726 O O . TRP A 1 89 ? -20.185 5.603 -1.289 1.00 65.00 89 TRP A O 1
ATOM 736 N N . HIS A 1 90 ? -18.528 4.133 -1.629 1.00 70.69 90 HIS A N 1
ATOM 737 C CA . HIS A 1 90 ? -18.189 3.945 -0.222 1.00 70.69 90 HIS A CA 1
ATOM 738 C C . HIS A 1 90 ? -17.861 5.260 0.497 1.00 70.69 90 HIS A C 1
ATOM 740 O O . HIS A 1 90 ? -18.232 5.421 1.653 1.00 70.69 90 HIS A O 1
ATOM 746 N N . ARG A 1 91 ? -17.168 6.202 -0.157 1.00 71.50 91 ARG A N 1
ATOM 747 C CA . ARG A 1 91 ? -16.810 7.497 0.450 1.00 71.50 91 ARG A CA 1
ATOM 748 C C . ARG A 1 91 ? -17.997 8.451 0.487 1.00 71.50 91 ARG A C 1
ATOM 750 O O . ARG A 1 91 ? -18.151 9.185 1.456 1.00 71.50 91 ARG A O 1
ATOM 757 N N . LYS A 1 92 ? -18.847 8.416 -0.540 1.00 73.06 92 LYS A N 1
ATOM 758 C CA . LYS A 1 92 ? -20.080 9.205 -0.591 1.00 73.06 92 LYS A CA 1
ATOM 759 C C . LYS A 1 92 ? -21.061 8.797 0.506 1.00 73.06 92 LYS A C 1
ATOM 761 O O . LYS A 1 92 ? -21.655 9.668 1.126 1.00 73.06 92 LYS A O 1
ATOM 766 N N . GLU A 1 93 ? -21.185 7.502 0.784 1.00 72.75 93 GLU A N 1
ATOM 767 C CA . GLU A 1 93 ? -22.028 7.003 1.877 1.00 72.75 93 GLU A CA 1
ATOM 768 C C . GLU A 1 93 ? -21.521 7.431 3.258 1.00 72.75 93 GLU A C 1
ATOM 770 O O . GLU A 1 93 ? -22.328 7.787 4.110 1.00 72.75 93 GLU A O 1
ATOM 775 N N . LEU A 1 94 ? -20.200 7.503 3.470 1.00 74.62 94 LEU A N 1
ATOM 776 C CA . LEU A 1 94 ? -19.637 8.029 4.723 1.00 74.62 94 LEU A CA 1
ATOM 777 C C . LEU A 1 94 ? -20.066 9.476 4.992 1.00 74.62 94 LEU A C 1
ATOM 779 O O . LEU A 1 94 ? -20.352 9.828 6.132 1.00 74.62 94 LEU A O 1
ATOM 783 N N . MET A 1 95 ? -20.162 10.300 3.945 1.00 74.56 95 MET A N 1
ATOM 784 C CA . MET A 1 95 ? -20.617 11.691 4.067 1.00 74.56 95 MET A CA 1
ATOM 785 C C . MET A 1 95 ? -22.109 11.813 4.400 1.00 74.56 95 MET A C 1
ATOM 787 O O . MET A 1 95 ? -22.545 12.871 4.842 1.00 74.56 95 MET A O 1
ATOM 791 N N . LYS A 1 96 ? -22.895 10.751 4.184 1.00 74.62 96 LYS A N 1
ATOM 792 C CA . LYS A 1 96 ? -24.334 10.704 4.480 1.00 74.62 96 LYS A CA 1
ATOM 793 C C . LYS A 1 96 ? -24.642 10.081 5.838 1.00 74.62 96 LYS A C 1
ATOM 795 O O . LYS A 1 96 ? -25.814 9.936 6.179 1.00 74.62 96 LYS A O 1
ATOM 800 N N . CYS A 1 97 ? -23.624 9.673 6.594 1.00 73.25 97 CYS A N 1
ATOM 801 C CA . CYS A 1 97 ? -23.846 9.003 7.860 1.00 73.25 97 CYS A CA 1
ATOM 802 C C . CYS A 1 97 ? -24.554 9.913 8.860 1.00 73.25 97 CYS A C 1
ATOM 804 O O . CYS A 1 97 ? -23.989 10.888 9.346 1.00 73.25 97 CYS A O 1
ATOM 806 N N . ASN A 1 98 ? -25.783 9.532 9.196 1.00 62.75 98 ASN A N 1
ATOM 807 C CA . ASN A 1 98 ? -26.538 10.066 10.312 1.00 62.75 98 ASN A CA 1
ATOM 808 C C . ASN A 1 98 ? -27.223 8.885 11.009 1.00 62.75 98 ASN A C 1
ATOM 810 O O . ASN A 1 98 ? -28.053 8.211 10.403 1.00 62.75 98 ASN A O 1
ATOM 814 N N . VAL A 1 99 ? -26.803 8.569 12.235 1.00 57.72 99 VAL A N 1
ATOM 815 C CA . VAL A 1 99 ? -27.266 7.363 12.945 1.00 57.72 99 VAL A CA 1
ATOM 816 C C . VAL A 1 99 ? -28.688 7.559 13.497 1.00 57.72 99 VAL A C 1
ATOM 818 O O . VAL A 1 99 ? -29.462 6.603 13.500 1.00 57.72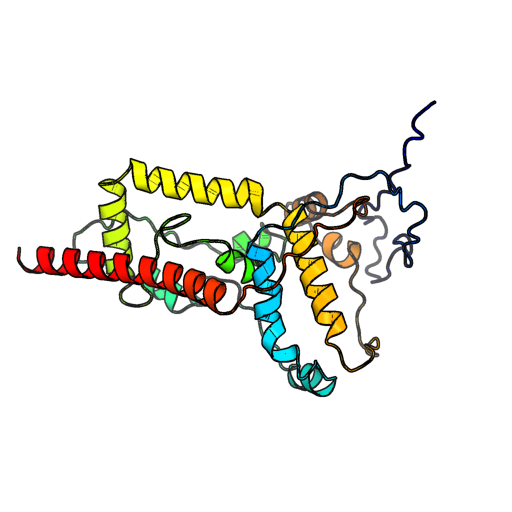 99 VAL A O 1
ATOM 821 N N . SER A 1 100 ? -29.054 8.794 13.874 1.00 58.69 100 SER A N 1
ATOM 822 C CA . SER A 1 100 ? -30.415 9.231 14.234 1.00 58.69 100 SER A CA 1
ATOM 823 C C . SER A 1 100 ? -30.522 10.768 14.257 1.00 58.69 100 SER A C 1
ATOM 825 O O . SER A 1 100 ? -29.522 11.450 14.480 1.00 58.69 100 SER A O 1
ATOM 827 N N . GLU A 1 101 ? -31.727 11.338 14.115 1.00 53.28 101 GLU A N 1
ATOM 828 C CA . GLU A 1 101 ? -31.950 12.769 14.391 1.00 53.28 101 GLU A CA 1
ATOM 829 C C . GLU A 1 101 ? -31.599 13.092 15.856 1.00 53.28 101 GLU A C 1
ATOM 831 O O . GLU A 1 101 ? -32.176 12.529 16.782 1.00 53.28 101 GLU A O 1
ATOM 836 N N . GLY A 1 102 ? -30.622 13.982 16.070 1.00 55.25 102 GLY A N 1
ATOM 837 C CA . GLY A 1 102 ? -30.278 14.516 17.394 1.00 55.25 102 GLY A CA 1
ATOM 838 C C . GLY A 1 102 ? -29.134 13.832 18.160 1.00 55.25 102 GLY A C 1
ATOM 839 O O . GLY A 1 102 ? -28.798 14.312 19.239 1.00 55.25 102 GLY A O 1
ATOM 840 N N . GLN A 1 103 ? -28.493 12.777 17.636 1.00 54.38 103 GLN A N 1
ATOM 841 C CA . GLN A 1 103 ? -27.289 12.194 18.261 1.00 54.38 103 GLN A CA 1
ATOM 842 C C . GLN A 1 103 ? -26.001 12.679 17.579 1.00 54.38 103 GLN A C 1
ATOM 844 O O . GLN A 1 103 ? -25.829 12.509 16.372 1.00 54.38 103 GLN A O 1
ATOM 849 N N . ASP A 1 104 ? -25.067 13.249 18.355 1.00 59.28 104 ASP A N 1
ATOM 850 C CA . ASP A 1 104 ? -23.708 13.525 17.870 1.00 59.28 104 ASP A CA 1
ATOM 851 C C . ASP A 1 104 ? -22.929 12.205 17.767 1.00 59.28 104 ASP A C 1
ATOM 853 O O . ASP A 1 104 ? -22.859 11.403 18.698 1.00 59.28 104 ASP A O 1
ATOM 857 N N . TRP A 1 105 ? -22.353 11.972 16.597 1.00 65.06 105 TRP A N 1
ATOM 858 C CA . TRP A 1 105 ? -21.631 10.761 16.224 1.00 65.06 105 TRP A CA 1
ATOM 859 C C . TRP A 1 105 ? -20.144 10.835 16.595 1.00 65.06 105 TRP A C 1
ATOM 861 O O . TRP A 1 105 ? -19.420 9.869 16.364 1.00 65.06 105 TRP A O 1
ATOM 871 N N . SER A 1 106 ? -19.693 11.963 17.164 1.00 62.94 106 SER A N 1
ATOM 872 C CA . SER A 1 106 ? -18.353 12.214 17.729 1.00 62.94 106 SER A CA 1
ATOM 873 C C . SER A 1 106 ? -17.160 11.959 16.795 1.00 62.94 106 SER A C 1
ATOM 875 O O . SER A 1 106 ? -16.015 12.157 17.192 1.00 62.94 106 SER A O 1
ATOM 877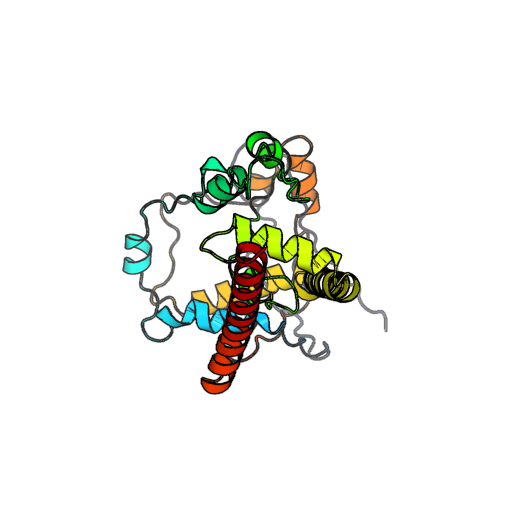 N N . ALA A 1 107 ? -17.401 11.605 15.536 1.00 61.41 107 ALA A N 1
ATOM 878 C CA . ALA A 1 107 ? -16.433 11.661 14.456 1.00 61.41 107 ALA A CA 1
ATOM 879 C C . ALA A 1 107 ? -16.744 12.887 13.591 1.00 61.41 107 ALA A C 1
ATOM 881 O O . ALA A 1 107 ? -17.894 13.257 13.388 1.00 61.41 107 ALA A O 1
ATOM 882 N N . ARG A 1 108 ? -15.709 13.575 13.112 1.00 64.94 108 ARG A N 1
ATOM 883 C CA . ARG A 1 108 ? -15.858 14.732 12.223 1.00 64.94 108 ARG A CA 1
ATOM 884 C C . ARG A 1 108 ? -15.249 14.351 10.882 1.00 64.94 108 ARG A C 1
ATOM 886 O O . ARG A 1 108 ? -14.034 14.199 10.780 1.00 64.94 108 ARG A O 1
ATOM 893 N N . LEU A 1 109 ? -16.088 14.162 9.867 1.00 61.75 109 LEU A N 1
ATOM 894 C CA . LEU A 1 109 ? -15.625 13.963 8.494 1.00 61.75 109 LEU A CA 1
ATOM 895 C C . LEU A 1 109 ? -15.561 15.317 7.797 1.00 61.75 109 LEU A C 1
ATOM 897 O O . LEU A 1 109 ? -16.554 16.038 7.719 1.00 61.75 109 LEU A O 1
ATOM 901 N N . TYR A 1 110 ? -14.385 15.643 7.275 1.00 61.38 110 TYR A N 1
ATOM 902 C CA . TYR A 1 110 ? -14.172 16.832 6.462 1.00 61.38 110 TYR A CA 1
ATOM 903 C C . TYR A 1 110 ? -14.052 16.413 5.002 1.00 61.38 110 TYR A C 1
ATOM 905 O O . TYR A 1 110 ? -13.274 15.517 4.669 1.00 61.38 110 TYR A O 1
ATOM 913 N N . SER A 1 111 ? -14.804 17.077 4.123 1.00 58.28 111 SER A N 1
ATOM 914 C CA . SER A 1 111 ? -14.555 16.958 2.690 1.00 58.28 111 SER A CA 1
ATOM 915 C C . SER A 1 111 ? -13.231 17.649 2.375 1.00 58.28 111 SER A C 1
ATOM 917 O O . SER A 1 111 ? -13.072 18.844 2.629 1.00 58.28 111 SER A O 1
ATOM 919 N N . GLN A 1 112 ? -12.263 16.894 1.859 1.00 58.41 112 GLN A N 1
ATOM 920 C CA . GLN A 1 112 ? -11.017 17.468 1.367 1.00 58.41 112 GLN A CA 1
ATOM 921 C C . GLN A 1 112 ? -11.186 17.882 -0.093 1.00 58.41 112 GLN A C 1
ATOM 923 O O . GLN A 1 112 ? -11.604 17.085 -0.935 1.00 58.41 112 GLN A O 1
ATOM 928 N N . ASN A 1 113 ? -10.820 19.126 -0.409 1.00 63.00 113 ASN A N 1
ATOM 929 C CA . ASN A 1 113 ? -10.797 19.595 -1.788 1.00 63.00 113 ASN A CA 1
ATOM 930 C C . ASN A 1 113 ? -9.569 19.025 -2.511 1.00 63.00 113 ASN A C 1
ATOM 932 O O . ASN A 1 113 ? -8.493 19.624 -2.531 1.00 63.00 113 ASN A O 1
ATOM 936 N N . TRP A 1 114 ? -9.756 17.858 -3.124 1.00 57.19 114 TRP A N 1
ATOM 937 C CA . TRP A 1 114 ? -8.680 17.118 -3.776 1.00 57.19 114 TRP A CA 1
ATOM 938 C C . TRP A 1 114 ? -8.048 17.869 -4.958 1.00 57.19 114 TRP A C 1
ATOM 940 O O . TRP A 1 114 ? -6.878 17.654 -5.248 1.00 57.19 114 TRP A O 1
ATOM 950 N N . ASN A 1 115 ? -8.763 18.810 -5.589 1.00 57.16 115 ASN A N 1
ATOM 951 C CA . ASN A 1 115 ? -8.205 19.649 -6.660 1.00 57.16 115 ASN A CA 1
ATOM 952 C C . ASN A 1 115 ? -7.120 20.606 -6.140 1.00 57.16 115 ASN A C 1
ATOM 954 O O . ASN A 1 115 ? -6.211 20.981 -6.879 1.00 57.16 115 ASN A O 1
ATOM 958 N N . ILE A 1 116 ? -7.227 21.023 -4.875 1.00 58.16 116 ILE A N 1
ATOM 959 C CA . ILE A 1 116 ? -6.235 21.871 -4.207 1.00 58.16 116 ILE A CA 1
ATOM 960 C C . ILE A 1 116 ? -5.108 21.003 -3.643 1.00 58.16 116 ILE A C 1
ATOM 962 O O . ILE A 1 116 ? -3.939 21.348 -3.799 1.00 58.16 116 ILE A O 1
ATOM 966 N N . GLU A 1 117 ? -5.441 19.866 -3.031 1.00 53.78 117 GLU A N 1
ATOM 967 C CA . GLU A 1 117 ? -4.446 18.971 -2.432 1.00 53.78 117 GLU A CA 1
ATOM 968 C C . GLU A 1 117 ? -3.567 18.276 -3.481 1.00 53.78 117 GLU A C 1
ATOM 970 O O . GLU A 1 117 ? -2.367 18.165 -3.265 1.00 53.78 117 GLU A O 1
ATOM 975 N N . GLN A 1 118 ? -4.087 17.938 -4.667 1.00 48.25 118 GLN A N 1
ATOM 976 C CA . GLN A 1 118 ? -3.268 17.455 -5.792 1.00 48.25 118 GLN A CA 1
ATOM 977 C C . GLN A 1 118 ? -2.219 18.472 -6.250 1.00 48.25 118 GLN A C 1
ATOM 979 O O . GLN A 1 118 ? -1.114 18.087 -6.605 1.00 48.25 118 GLN A O 1
ATOM 984 N N . ARG A 1 119 ? -2.535 19.775 -6.220 1.00 50.09 119 ARG A N 1
ATOM 985 C CA . ARG A 1 119 ? -1.568 20.828 -6.578 1.00 50.09 119 ARG A CA 1
ATOM 986 C C . ARG A 1 119 ? -0.464 21.001 -5.531 1.00 50.09 119 ARG A C 1
ATOM 988 O O . ARG A 1 119 ? 0.576 21.570 -5.839 1.00 50.09 119 ARG A O 1
ATOM 995 N N . LYS A 1 120 ? -0.695 20.551 -4.293 1.00 48.25 120 LYS A N 1
ATOM 996 C CA . LYS A 1 120 ? 0.294 20.575 -3.203 1.00 48.25 120 LYS A CA 1
ATOM 997 C C . LYS A 1 120 ? 1.080 19.267 -3.120 1.00 48.25 120 LYS A C 1
ATOM 999 O O . LYS A 1 120 ? 2.277 19.297 -2.869 1.00 48.25 120 LYS A O 1
ATOM 1004 N N . ALA A 1 121 ? 0.422 18.137 -3.350 1.00 43.41 121 ALA A N 1
ATOM 1005 C CA . ALA A 1 121 ? 1.018 16.814 -3.409 1.00 43.41 121 ALA A CA 1
ATOM 1006 C C . ALA A 1 121 ? 1.450 16.517 -4.848 1.00 43.41 121 ALA A C 1
ATOM 1008 O O . ALA A 1 121 ? 0.821 15.726 -5.546 1.00 43.41 121 ALA A O 1
ATOM 1009 N N . SER A 1 122 ? 2.532 17.154 -5.299 1.00 38.03 122 SER A N 1
ATOM 1010 C CA . SER A 1 122 ? 3.091 16.888 -6.632 1.00 38.03 122 SER A CA 1
ATOM 1011 C C . SER A 1 122 ? 3.914 15.599 -6.682 1.00 38.03 122 SER A C 1
ATOM 1013 O O . SER A 1 122 ? 4.995 15.524 -7.249 1.00 38.03 122 SER A O 1
ATOM 1015 N N . SER A 1 123 ? 3.406 14.537 -6.070 1.00 40.62 123 SER A N 1
ATOM 1016 C CA . SER A 1 123 ? 3.922 13.197 -6.288 1.00 40.62 123 SER A CA 1
ATOM 1017 C C . SER A 1 123 ? 2.750 12.234 -6.386 1.00 40.62 123 SER A C 1
ATOM 1019 O O . SER A 1 123 ? 1.973 12.032 -5.454 1.00 40.62 123 SER A O 1
ATOM 1021 N N . ASN A 1 124 ? 2.625 11.650 -7.579 1.00 37.19 124 ASN A N 1
ATOM 1022 C CA . ASN A 1 124 ? 1.744 10.542 -7.939 1.00 37.19 124 ASN A CA 1
ATOM 1023 C C . ASN A 1 124 ? 2.117 9.261 -7.167 1.00 37.19 124 ASN A C 1
ATOM 1025 O O . ASN A 1 124 ? 2.396 8.221 -7.756 1.00 37.19 124 ASN A O 1
ATOM 1029 N N . LEU A 1 125 ? 2.140 9.321 -5.840 1.00 36.72 125 LEU A N 1
ATOM 1030 C CA . LEU A 1 125 ? 2.334 8.170 -4.976 1.00 36.72 125 LEU A CA 1
ATOM 1031 C C . LEU A 1 125 ? 0.979 7.793 -4.388 1.00 36.72 125 LEU A C 1
ATOM 1033 O O . LEU A 1 125 ? 0.680 7.992 -3.213 1.00 36.72 125 LEU A O 1
ATOM 1037 N N . THR A 1 126 ? 0.127 7.212 -5.231 1.00 37.78 126 THR A N 1
ATOM 1038 C CA . THR A 1 126 ? -0.819 6.221 -4.720 1.00 37.78 126 THR A CA 1
ATOM 1039 C C . THR A 1 126 ? 0.005 5.102 -4.107 1.00 37.78 126 THR A C 1
ATOM 1041 O O . THR A 1 126 ? 0.734 4.414 -4.820 1.00 37.78 126 THR A O 1
ATOM 1044 N N . TRP A 1 127 ? -0.107 4.926 -2.791 1.00 36.06 127 TRP A N 1
ATOM 1045 C CA . TRP A 1 127 ? 0.396 3.732 -2.126 1.00 36.06 127 TRP A CA 1
ATOM 1046 C C . TRP A 1 127 ? -0.133 2.503 -2.873 1.00 36.06 127 TRP A C 1
ATOM 1048 O O . TRP A 1 127 ? -1.349 2.414 -3.091 1.00 36.06 127 TRP A O 1
ATOM 1058 N N . PRO A 1 128 ? 0.737 1.584 -3.321 1.00 40.78 128 PRO A N 1
ATOM 1059 C CA . PRO A 1 128 ? 0.260 0.414 -4.024 1.00 40.78 128 PRO A CA 1
ATOM 1060 C C . PRO A 1 128 ? -0.616 -0.432 -3.080 1.00 40.78 128 PRO A C 1
ATOM 1062 O O . PRO A 1 128 ? -0.528 -0.359 -1.850 1.00 40.78 128 PRO A O 1
ATOM 1065 N N . ALA A 1 129 ? -1.525 -1.220 -3.656 1.00 42.50 129 ALA A N 1
ATOM 1066 C CA . ALA A 1 129 ? -2.465 -2.058 -2.903 1.00 42.50 129 ALA A CA 1
ATOM 1067 C C . ALA A 1 129 ? -1.768 -3.053 -1.940 1.00 42.50 129 ALA A C 1
ATOM 1069 O O . ALA A 1 129 ? -2.399 -3.555 -1.011 1.00 42.50 129 ALA A O 1
ATOM 1070 N N . ASN A 1 130 ? -0.463 -3.272 -2.124 1.00 49.34 130 ASN A N 1
ATOM 1071 C CA . ASN A 1 130 ? 0.440 -4.067 -1.290 1.00 49.34 130 ASN A CA 1
ATOM 1072 C C . ASN A 1 130 ? 0.699 -3.492 0.121 1.00 49.34 130 ASN A C 1
ATOM 1074 O O . ASN A 1 130 ? 1.160 -4.212 1.001 1.00 49.34 130 ASN A O 1
ATOM 1078 N N . VAL A 1 131 ? 0.419 -2.211 0.383 1.00 55.06 131 VAL A N 1
ATOM 1079 C CA . VAL A 1 131 ? 0.556 -1.665 1.747 1.00 55.06 131 VAL A CA 1
ATOM 1080 C C . VAL A 1 131 ? -0.544 -2.207 2.654 1.00 55.06 131 VAL A C 1
ATOM 1082 O O . VAL A 1 131 ? -0.302 -2.526 3.817 1.00 55.06 131 VAL A O 1
ATOM 1085 N N . LYS A 1 132 ? -1.755 -2.382 2.104 1.00 63.75 132 LYS A N 1
ATOM 1086 C CA . LYS A 1 132 ? -2.880 -2.974 2.835 1.00 63.75 132 LYS A CA 1
ATOM 1087 C C . LYS A 1 132 ? -2.538 -4.380 3.322 1.00 63.75 132 LYS A C 1
ATOM 1089 O O . LYS A 1 132 ? -2.930 -4.736 4.424 1.00 63.75 132 LYS A O 1
ATOM 1094 N N . THR A 1 133 ? -1.791 -5.151 2.534 1.00 71.62 133 THR A N 1
ATOM 1095 C CA . THR A 1 133 ? -1.447 -6.540 2.860 1.00 71.62 133 THR A CA 1
ATOM 1096 C C . THR A 1 133 ? -0.415 -6.680 3.986 1.00 71.62 133 THR A C 1
ATOM 1098 O O . THR A 1 133 ? -0.224 -7.780 4.489 1.00 71.62 133 THR A O 1
ATOM 1101 N N . GLY A 1 134 ? 0.240 -5.591 4.410 1.00 78.94 134 GLY A N 1
ATOM 1102 C CA . GLY A 1 134 ? 1.065 -5.572 5.627 1.00 78.94 134 GLY A CA 1
ATOM 1103 C C . GLY A 1 134 ? 0.317 -5.115 6.888 1.00 78.94 134 GLY A C 1
ATOM 1104 O O . GLY A 1 134 ? 0.800 -5.298 8.004 1.00 78.94 134 GLY A O 1
ATOM 1105 N N . LEU A 1 135 ? -0.875 -4.523 6.748 1.00 85.38 135 LEU A N 1
ATOM 1106 C CA . LEU A 1 135 ? -1.662 -4.040 7.879 1.00 85.38 135 LEU A CA 1
ATOM 1107 C C . LEU A 1 135 ? -2.625 -5.122 8.380 1.00 85.38 135 LEU A C 1
ATOM 1109 O O . LEU A 1 135 ? -3.530 -5.539 7.663 1.00 85.38 135 LEU A O 1
ATOM 1113 N N . ILE A 1 136 ? -2.492 -5.503 9.651 1.00 87.50 136 ILE A N 1
ATOM 1114 C CA . ILE A 1 136 ? -3.277 -6.574 10.265 1.00 87.50 136 ILE A CA 1
ATOM 1115 C C . ILE A 1 136 ? -4.451 -5.960 11.055 1.00 87.50 136 ILE A C 1
ATOM 1117 O O . ILE A 1 136 ? -4.223 -5.090 11.910 1.00 87.50 136 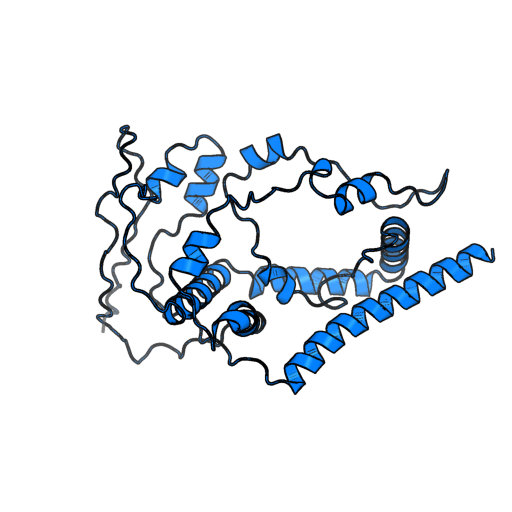ILE A O 1
ATOM 1121 N N . PRO A 1 137 ? -5.706 -6.381 10.804 1.00 89.38 137 PRO A N 1
ATOM 1122 C CA . PRO A 1 137 ? -6.866 -5.903 11.553 1.00 89.38 137 PRO A CA 1
ATOM 1123 C C . PRO A 1 137 ? -6.766 -6.316 13.026 1.00 89.38 137 PRO A C 1
ATOM 1125 O O . PRO A 1 137 ? -6.297 -7.407 13.340 1.00 89.38 137 PRO A O 1
ATOM 1128 N N . MET A 1 138 ? -7.224 -5.450 13.930 1.00 90.81 138 MET A N 1
ATOM 1129 C CA . MET A 1 138 ? -7.126 -5.610 15.390 1.00 90.81 138 MET A CA 1
ATOM 1130 C C . MET A 1 138 ? -5.693 -5.659 15.953 1.00 90.81 138 MET A C 1
ATOM 1132 O O . MET A 1 138 ? -5.517 -5.893 17.144 1.00 90.81 138 MET A O 1
ATOM 1136 N N . HIS A 1 139 ? -4.680 -5.370 15.130 1.00 90.75 139 HIS A N 1
ATOM 1137 C CA . HIS A 1 139 ? -3.300 -5.140 15.571 1.00 90.75 139 HIS A CA 1
ATOM 1138 C C . HIS A 1 139 ? -2.793 -3.759 15.140 1.00 90.75 139 HIS A C 1
ATOM 1140 O O . HIS A 1 139 ? -2.276 -3.006 15.957 1.00 90.75 139 HIS A O 1
ATOM 1146 N N . HIS A 1 140 ? -2.996 -3.387 13.873 1.00 90.62 140 HIS A N 1
ATOM 1147 C CA . HIS A 1 140 ? -2.625 -2.070 13.349 1.00 90.62 140 HIS A CA 1
ATOM 1148 C C . HIS A 1 140 ? -3.829 -1.121 13.249 1.00 90.62 140 HIS A C 1
ATOM 1150 O O . HIS A 1 140 ? -3.685 0.088 13.385 1.00 90.62 140 HIS A O 1
ATOM 1156 N N . TYR A 1 141 ? -5.034 -1.637 13.006 1.00 89.81 141 TYR A N 1
ATOM 1157 C CA . TYR A 1 141 ? -6.218 -0.795 12.820 1.00 89.81 141 TYR A CA 1
ATOM 1158 C C . TYR A 1 141 ? -7.507 -1.507 13.223 1.00 89.81 141 TYR A C 1
ATOM 1160 O O . TYR A 1 141 ? -7.559 -2.735 13.303 1.00 89.81 141 TYR A O 1
ATOM 1168 N N . TRP A 1 142 ? -8.563 -0.722 13.431 1.00 89.75 142 TRP A N 1
ATOM 1169 C CA . TRP A 1 142 ? -9.914 -1.226 13.654 1.00 89.75 142 TRP A CA 1
ATOM 1170 C C . TRP A 1 142 ? -10.647 -1.433 12.316 1.00 89.75 142 TRP A C 1
ATOM 1172 O O . TRP A 1 142 ? -10.770 -0.474 11.546 1.00 89.75 142 TRP A O 1
ATOM 1182 N N . PRO A 1 143 ? -11.136 -2.645 11.997 1.00 90.12 143 PRO A N 1
ATOM 1183 C CA . PRO A 1 143 ? -11.842 -2.893 10.746 1.00 90.12 143 PRO A CA 1
ATOM 1184 C C . PRO A 1 143 ? -13.241 -2.256 10.748 1.00 90.12 143 PRO A C 1
ATOM 1186 O O . PRO A 1 143 ? -13.993 -2.372 11.712 1.00 90.12 143 PRO A O 1
ATOM 1189 N N . ILE A 1 144 ? -13.603 -1.606 9.639 1.00 85.69 144 ILE A N 1
ATOM 1190 C CA . ILE A 1 144 ? -14.940 -1.034 9.418 1.00 85.69 144 ILE A CA 1
ATOM 1191 C C . ILE A 1 144 ? -15.691 -1.902 8.416 1.00 85.69 144 ILE A C 1
ATOM 1193 O O . ILE A 1 144 ? -15.163 -2.211 7.346 1.00 85.69 144 ILE A O 1
ATOM 1197 N N . MET A 1 145 ? -16.932 -2.254 8.750 1.00 81.19 145 MET A N 1
ATOM 1198 C CA . MET A 1 145 ? -17.773 -3.094 7.900 1.00 81.19 145 MET A CA 1
ATOM 1199 C C . MET A 1 145 ? -18.004 -2.446 6.530 1.00 81.19 145 MET A C 1
ATOM 1201 O O . MET A 1 145 ? -18.114 -1.222 6.389 1.00 81.19 145 MET A O 1
ATOM 1205 N N . GLU A 1 146 ? -18.062 -3.263 5.478 1.00 74.81 146 GLU A N 1
ATOM 1206 C CA . GLU A 1 146 ? -18.408 -2.755 4.148 1.00 74.81 146 GLU A CA 1
ATOM 1207 C C . GLU A 1 146 ? -19.877 -2.343 4.063 1.00 74.81 146 GLU A C 1
ATOM 1209 O O . GLU A 1 146 ? -20.176 -1.269 3.537 1.00 74.81 146 GLU A O 1
ATOM 1214 N N . ASN A 1 147 ? -20.743 -3.136 4.692 1.00 74.06 147 ASN A N 1
ATOM 1215 C CA . ASN A 1 147 ? -22.168 -2.876 4.851 1.00 74.06 147 ASN A CA 1
ATOM 1216 C C . ASN A 1 147 ? -22.428 -2.062 6.132 1.00 74.06 147 ASN A C 1
ATOM 1218 O O . ASN A 1 147 ? -21.750 -2.267 7.135 1.00 74.06 147 ASN A O 1
ATOM 1222 N N . ASP A 1 148 ? -23.410 -1.154 6.102 1.00 80.12 148 ASP A N 1
ATOM 1223 C CA . ASP A 1 148 ? -23.828 -0.331 7.257 1.00 80.12 148 ASP A CA 1
ATOM 1224 C C . ASP A 1 148 ? -22.658 0.390 7.974 1.00 80.12 148 ASP A C 1
ATOM 1226 O O . ASP A 1 148 ? -22.425 0.288 9.184 1.00 80.12 148 ASP A O 1
ATOM 1230 N N . LYS A 1 149 ? -21.871 1.130 7.181 1.00 79.31 149 LYS A N 1
ATOM 1231 C CA . LYS A 1 149 ? -20.657 1.836 7.630 1.00 79.31 149 LYS A CA 1
ATOM 1232 C C . LYS A 1 149 ? -20.907 2.787 8.787 1.00 79.31 149 LYS A C 1
ATOM 1234 O O . LYS A 1 149 ? -20.065 2.904 9.671 1.00 79.31 149 LYS A O 1
ATOM 1239 N N . CYS A 1 150 ? -22.050 3.460 8.779 1.00 79.88 150 CYS A N 1
ATOM 1240 C CA . CYS A 1 150 ? -22.379 4.478 9.765 1.00 79.88 150 CYS A CA 1
ATOM 1241 C C . CYS A 1 150 ? -22.512 3.869 11.162 1.00 79.88 150 CYS A C 1
ATOM 1243 O O . CYS A 1 150 ? -21.882 4.346 12.106 1.00 79.88 150 CYS A O 1
ATOM 1245 N N . ARG A 1 151 ? -23.243 2.753 11.280 1.00 84.38 151 ARG A N 1
ATOM 1246 C CA . ARG A 1 151 ? -23.354 2.006 12.536 1.00 84.38 151 ARG A CA 1
ATOM 1247 C C . ARG A 1 151 ? -22.038 1.372 12.961 1.00 84.38 151 ARG A C 1
ATOM 1249 O O . ARG A 1 151 ? -21.725 1.373 14.150 1.00 84.38 151 ARG A O 1
ATOM 1256 N N . SER A 1 152 ? -21.255 0.875 12.002 1.00 86.50 152 SER A N 1
ATOM 1257 C CA . SER A 1 152 ? -19.920 0.328 12.267 1.00 86.50 152 SER A CA 1
ATOM 1258 C C . SER A 1 152 ? -18.970 1.379 12.847 1.00 86.50 152 SER A C 1
ATOM 1260 O O . SER A 1 152 ? -18.299 1.113 13.841 1.00 86.50 152 SER A O 1
ATOM 1262 N N . ILE A 1 153 ? -18.947 2.585 12.275 1.00 85.50 153 ILE A N 1
ATOM 1263 C CA . ILE A 1 153 ? -18.096 3.689 12.737 1.00 85.50 153 ILE A CA 1
ATOM 1264 C C . ILE A 1 153 ? -18.554 4.202 14.095 1.00 85.50 153 ILE A C 1
ATOM 1266 O O . ILE A 1 153 ? -17.716 4.390 14.969 1.00 85.50 153 ILE A O 1
ATOM 1270 N N . LYS A 1 154 ? -19.862 4.397 14.299 1.00 84.19 154 LYS A N 1
ATOM 1271 C CA . LYS A 1 154 ? -20.383 4.843 15.597 1.00 84.19 154 LYS A CA 1
ATOM 1272 C C . LYS A 1 154 ? -19.995 3.873 16.708 1.00 84.19 154 LYS A C 1
ATOM 1274 O O . LYS A 1 154 ? -19.467 4.304 17.726 1.00 84.19 154 LYS A O 1
ATOM 1279 N N . PHE A 1 155 ? -20.165 2.573 16.468 1.00 88.44 155 PHE A N 1
ATOM 1280 C CA . PHE A 1 155 ? -19.709 1.553 17.404 1.00 88.44 155 PHE A CA 1
ATOM 1281 C C . PHE A 1 155 ? -18.193 1.616 17.636 1.00 88.44 155 PHE A C 1
ATOM 1283 O O . PHE A 1 155 ? -17.760 1.582 18.781 1.00 88.44 155 PHE A O 1
ATOM 1290 N N . ALA A 1 156 ? -17.386 1.759 16.581 1.00 89.50 156 ALA A N 1
ATOM 1291 C CA . ALA A 1 156 ? -15.932 1.868 16.711 1.00 89.50 156 ALA A CA 1
ATOM 1292 C C . ALA A 1 156 ? -15.503 3.076 17.567 1.00 89.50 156 ALA A C 1
ATOM 1294 O O . ALA A 1 156 ? -14.597 2.952 18.389 1.00 89.50 156 ALA A O 1
ATOM 1295 N N . VAL A 1 157 ? -16.163 4.228 17.399 1.00 87.12 157 VAL A N 1
ATOM 1296 C CA . VAL A 1 157 ? -15.913 5.445 18.189 1.00 87.12 157 VAL A CA 1
ATOM 1297 C C . VAL A 1 157 ? -16.287 5.226 19.653 1.00 87.12 157 VAL A C 1
ATOM 1299 O O . VAL A 1 157 ? -15.465 5.473 20.533 1.00 87.12 157 VAL A O 1
ATOM 1302 N N . ASP A 1 158 ? -17.492 4.719 19.921 1.00 88.44 158 ASP A N 1
ATOM 1303 C CA . ASP A 1 158 ? -17.959 4.457 21.286 1.00 88.44 158 ASP A CA 1
ATOM 1304 C C . ASP A 1 158 ? -17.063 3.433 21.992 1.00 88.44 158 ASP A C 1
ATOM 1306 O O . ASP A 1 158 ? -16.652 3.628 23.137 1.00 88.44 158 ASP A O 1
ATOM 1310 N N . TRP A 1 159 ? -16.707 2.359 21.283 1.00 91.56 159 TRP A N 1
ATOM 1311 C CA . TRP A 1 159 ? -15.807 1.332 21.783 1.00 91.56 159 TRP A CA 1
ATOM 1312 C C . TRP A 1 159 ? -14.426 1.910 22.088 1.00 91.56 159 TRP A C 1
ATOM 1314 O O . TRP A 1 159 ? -13.911 1.680 23.179 1.00 91.56 159 TRP A O 1
ATOM 1324 N N . GLY A 1 160 ? -13.849 2.696 21.173 1.00 87.94 160 GLY A N 1
ATOM 1325 C CA . GLY A 1 160 ? -12.530 3.308 21.344 1.00 87.94 160 GLY A CA 1
ATOM 1326 C C . GLY A 1 160 ? -12.477 4.302 22.503 1.00 87.94 160 GLY A C 1
ATOM 1327 O O . GLY A 1 160 ? -11.510 4.302 23.263 1.00 87.94 160 GLY A O 1
ATOM 1328 N N . ASN A 1 161 ? -13.541 5.084 22.699 1.00 88.25 161 ASN A N 1
ATOM 1329 C CA . ASN A 1 161 ? -13.669 5.999 23.835 1.00 88.25 161 ASN A CA 1
ATOM 1330 C C . ASN A 1 161 ? -13.764 5.258 25.179 1.00 88.25 161 ASN A C 1
ATOM 1332 O O . ASN A 1 161 ? -13.317 5.788 26.193 1.00 88.25 161 ASN A O 1
ATOM 1336 N N . ASN A 1 162 ? -14.299 4.032 25.191 1.00 92.19 162 ASN A N 1
ATOM 1337 C CA . ASN A 1 162 ? -14.374 3.183 26.384 1.00 92.19 162 ASN A CA 1
ATOM 1338 C C . ASN A 1 162 ? -13.158 2.240 26.557 1.00 92.19 162 ASN A C 1
ATOM 1340 O O . ASN A 1 162 ? -13.015 1.607 27.597 1.00 92.19 162 ASN A O 1
ATOM 1344 N N . HIS A 1 163 ? -12.275 2.137 25.555 1.00 93.31 163 HIS A N 1
ATOM 1345 C CA . HIS A 1 163 ? -11.088 1.263 25.547 1.00 93.31 163 HIS A CA 1
ATOM 1346 C C . HIS A 1 163 ? -9.846 2.038 25.090 1.00 93.31 163 HIS A C 1
ATOM 1348 O O . HIS A 1 163 ? -9.141 1.652 24.151 1.00 93.31 163 HIS A O 1
ATOM 1354 N N . THR A 1 164 ? -9.583 3.163 25.755 1.00 90.88 164 THR A N 1
ATOM 1355 C CA . THR A 1 164 ? -8.564 4.140 25.346 1.00 90.88 164 THR A CA 1
ATOM 1356 C C . THR A 1 164 ? -7.158 3.544 25.268 1.00 90.88 164 THR A C 1
ATOM 1358 O O . THR A 1 164 ? -6.438 3.818 24.309 1.00 90.88 164 THR A O 1
ATOM 1361 N N . GLU A 1 165 ? -6.774 2.681 26.213 1.00 93.44 165 GLU A N 1
ATOM 1362 C CA . GLU A 1 165 ? -5.469 2.006 26.201 1.00 93.44 165 GLU A CA 1
ATOM 1363 C C . GLU A 1 165 ? -5.305 1.095 24.979 1.00 93.44 165 GLU A C 1
ATOM 1365 O O . GLU A 1 165 ? -4.281 1.145 24.293 1.00 93.44 165 GLU A O 1
ATOM 1370 N N . THR A 1 166 ? -6.328 0.299 24.654 1.00 90.81 166 THR A N 1
ATOM 1371 C CA . THR A 1 166 ? -6.298 -0.592 23.488 1.00 90.81 166 THR A CA 1
ATOM 1372 C C . THR A 1 166 ? -6.302 0.202 22.185 1.00 90.81 166 THR A C 1
ATOM 1374 O O . THR A 1 166 ? -5.521 -0.098 21.281 1.00 90.81 166 THR A O 1
ATOM 1377 N N . ALA A 1 167 ? -7.116 1.257 22.095 1.00 89.06 167 ALA A N 1
ATOM 1378 C CA . ALA A 1 167 ? -7.138 2.155 20.944 1.00 89.06 167 ALA A CA 1
ATOM 1379 C C . ALA A 1 167 ? -5.774 2.840 20.729 1.00 89.06 167 ALA A C 1
ATOM 1381 O O . ALA A 1 167 ? -5.272 2.899 19.603 1.00 89.06 167 ALA A O 1
ATOM 1382 N N . GLN A 1 168 ? -5.125 3.291 21.807 1.00 90.88 168 GLN A N 1
ATOM 1383 C CA . GLN A 1 168 ? -3.779 3.856 21.745 1.00 90.88 168 GLN A CA 1
ATOM 1384 C C . GLN A 1 168 ? -2.739 2.803 21.334 1.00 90.88 168 GLN A C 1
ATOM 1386 O O . GLN A 1 168 ? -1.829 3.114 20.564 1.00 90.88 168 GLN A O 1
ATOM 1391 N N . GLY A 1 169 ? -2.870 1.565 21.819 1.00 93.56 169 GLY A N 1
ATOM 1392 C CA . GLY A 1 169 ? -2.026 0.433 21.434 1.00 93.56 169 GLY A CA 1
ATOM 1393 C C . GLY A 1 169 ? -2.069 0.156 19.930 1.00 93.56 169 GLY A C 1
ATOM 1394 O O . GLY A 1 169 ? -1.016 0.100 19.296 1.00 93.56 169 GLY A O 1
ATOM 1395 N N . LEU A 1 170 ? -3.273 0.093 19.349 1.00 87.94 170 LEU A N 1
ATOM 1396 C CA . LEU A 1 170 ? -3.474 -0.050 17.901 1.00 87.94 170 LEU A CA 1
ATOM 1397 C C . LEU A 1 170 ? -2.788 1.082 17.125 1.00 87.94 170 LEU A C 1
ATOM 1399 O O . LEU A 1 170 ? -2.015 0.833 16.199 1.00 87.94 170 LEU A O 1
ATOM 1403 N N . GLY A 1 171 ? -3.017 2.332 17.541 1.00 85.19 171 GLY A N 1
ATOM 1404 C CA . GLY A 1 171 ? -2.419 3.505 16.902 1.00 85.19 171 GLY A CA 1
ATOM 1405 C C . GLY A 1 171 ? -0.888 3.498 16.949 1.00 85.19 171 GLY A C 1
ATOM 1406 O O . GLY A 1 171 ? -0.235 3.791 15.944 1.00 85.19 171 GLY A O 1
ATOM 1407 N N . LYS A 1 172 ? -0.297 3.115 18.089 1.00 93.25 172 LYS A N 1
ATOM 1408 C CA . LYS A 1 172 ? 1.158 2.957 18.238 1.00 93.25 172 LYS A CA 1
ATOM 1409 C C . LYS A 1 172 ? 1.704 1.865 17.320 1.00 93.25 172 LYS A C 1
ATOM 1411 O O . LYS A 1 172 ? 2.710 2.100 16.659 1.00 93.25 172 LYS A O 1
ATOM 1416 N N . ALA A 1 173 ? 1.039 0.713 17.241 1.00 93.69 173 ALA A N 1
ATOM 1417 C CA . ALA A 1 173 ? 1.459 -0.392 16.383 1.00 93.69 173 ALA A CA 1
ATOM 1418 C C . ALA A 1 173 ? 1.411 -0.017 14.891 1.00 93.69 173 ALA A C 1
ATOM 1420 O O . ALA A 1 173 ? 2.393 -0.225 14.182 1.00 93.69 173 ALA A O 1
ATOM 1421 N N . ALA A 1 174 ? 0.332 0.622 14.422 1.00 87.19 174 ALA A N 1
ATOM 1422 C CA . ALA A 1 174 ? 0.266 1.146 13.053 1.00 87.19 174 ALA A CA 1
ATOM 1423 C C . ALA A 1 174 ? 1.344 2.195 12.774 1.00 87.19 174 ALA A C 1
ATOM 1425 O O . ALA A 1 174 ? 2.000 2.147 11.735 1.00 87.19 174 ALA A O 1
ATOM 1426 N N . SER A 1 175 ? 1.542 3.139 13.696 1.00 87.12 175 SER A N 1
ATOM 1427 C CA . SER A 1 175 ? 2.541 4.199 13.520 1.00 87.12 175 SER A CA 1
ATOM 1428 C C . SER A 1 175 ? 3.947 3.612 13.430 1.00 87.12 175 SER A C 1
ATOM 1430 O O . SER A 1 175 ? 4.722 4.012 12.565 1.00 87.12 175 SER A O 1
ATOM 1432 N N . LYS A 1 176 ? 4.246 2.613 14.269 1.00 91.69 176 LYS A N 1
ATOM 1433 C CA . LYS A 1 176 ? 5.496 1.857 14.227 1.00 91.69 176 LYS A CA 1
ATOM 1434 C C . LYS A 1 176 ? 5.674 1.145 12.887 1.00 91.69 176 LYS A C 1
ATOM 1436 O O . LYS A 1 176 ? 6.721 1.303 12.275 1.00 91.69 176 LYS A O 1
ATOM 1441 N N . PHE A 1 177 ? 4.655 0.443 12.389 1.00 88.00 177 PHE A N 1
ATOM 1442 C CA . PHE A 1 177 ? 4.706 -0.214 11.078 1.00 88.00 177 PHE A CA 1
ATOM 1443 C C . PHE A 1 177 ? 5.021 0.780 9.948 1.00 88.00 177 PHE A C 1
ATOM 1445 O O . PHE A 1 177 ? 5.916 0.547 9.140 1.00 88.00 177 PHE A O 1
ATOM 1452 N N . VAL A 1 178 ? 4.347 1.934 9.921 1.00 83.94 178 VAL A N 1
ATOM 1453 C CA . VAL A 1 178 ? 4.598 2.967 8.903 1.00 83.94 178 VAL A CA 1
ATOM 1454 C C . VAL A 1 178 ? 6.026 3.516 9.001 1.00 83.94 178 VAL A C 1
ATOM 1456 O O . VAL A 1 178 ? 6.695 3.681 7.985 1.00 83.94 178 VAL A O 1
ATOM 1459 N N . GLN A 1 179 ? 6.504 3.789 10.214 1.00 83.12 179 GLN A N 1
ATOM 1460 C CA . GLN A 1 179 ? 7.823 4.385 10.437 1.00 83.12 179 GLN A CA 1
ATOM 1461 C C . GLN A 1 179 ? 8.973 3.399 10.227 1.00 83.12 179 GLN A C 1
ATOM 1463 O O . GLN A 1 179 ? 10.049 3.801 9.789 1.00 83.12 179 GLN A O 1
ATOM 1468 N N . GLU A 1 180 ? 8.776 2.127 10.568 1.00 85.88 180 GLU A N 1
ATOM 1469 C CA . GLU A 1 180 ? 9.831 1.117 10.599 1.00 85.88 180 GLU A CA 1
ATOM 1470 C C . GLU A 1 180 ? 9.832 0.216 9.363 1.00 85.88 180 GLU A C 1
ATOM 1472 O O . GLU A 1 180 ? 10.909 -0.054 8.826 1.00 85.88 180 GLU A O 1
ATOM 1477 N N . GLU A 1 181 ? 8.654 -0.198 8.890 1.00 82.69 181 GLU A N 1
ATOM 1478 C CA . GLU A 1 181 ? 8.489 -1.181 7.815 1.00 82.69 181 GLU A CA 1
ATOM 1479 C C . GLU A 1 181 ? 8.090 -0.561 6.469 1.00 82.69 181 GLU A C 1
ATOM 1481 O O . GLU A 1 181 ? 8.517 -1.070 5.437 1.00 82.69 181 GLU A O 1
ATOM 1486 N N . LEU A 1 182 ? 7.376 0.571 6.437 1.00 82.81 182 LEU A N 1
ATOM 1487 C CA . LEU A 1 182 ? 7.056 1.303 5.195 1.00 82.81 182 LEU A CA 1
ATOM 1488 C C . LEU A 1 182 ? 8.042 2.438 4.885 1.00 82.81 182 LEU A C 1
ATOM 1490 O O . LEU A 1 182 ? 7.672 3.493 4.365 1.00 82.81 182 LEU A O 1
ATOM 1494 N N . LYS A 1 183 ? 9.323 2.229 5.188 1.00 83.56 183 LYS A N 1
ATOM 1495 C CA . LYS A 1 183 ? 10.383 3.170 4.808 1.00 83.56 183 LYS A CA 1
ATOM 1496 C C . LYS A 1 183 ? 10.552 3.212 3.295 1.00 83.56 183 LYS A C 1
ATOM 1498 O O . LYS A 1 183 ? 10.370 2.203 2.616 1.00 83.56 183 LYS A O 1
ATOM 1503 N N . LEU A 1 184 ? 10.997 4.358 2.782 1.00 80.62 184 LEU A N 1
ATOM 1504 C CA . LEU A 1 184 ? 11.270 4.547 1.356 1.00 80.62 184 LEU A CA 1
ATOM 1505 C C . LEU A 1 184 ? 12.246 3.487 0.804 1.00 80.62 184 LEU A C 1
ATOM 1507 O O . LEU A 1 184 ? 12.049 2.993 -0.302 1.00 80.62 184 LEU A O 1
ATOM 1511 N N . ASP A 1 185 ? 13.224 3.060 1.610 1.00 81.88 185 ASP A N 1
ATOM 1512 C CA . ASP A 1 185 ? 14.132 1.958 1.266 1.00 81.88 185 ASP A CA 1
ATOM 1513 C C . ASP A 1 185 ? 13.386 0.649 0.981 1.00 81.88 185 ASP A C 1
ATOM 1515 O O . ASP A 1 185 ? 13.664 -0.017 -0.014 1.00 81.88 185 ASP A O 1
ATOM 1519 N N . ASN A 1 186 ? 12.399 0.304 1.813 1.00 86.19 186 ASN A N 1
ATOM 1520 C CA . ASN A 1 186 ? 11.582 -0.892 1.624 1.00 86.19 186 ASN A CA 1
ATOM 1521 C C . ASN A 1 186 ? 10.601 -0.723 0.459 1.00 86.19 186 ASN A C 1
ATOM 1523 O O . ASN A 1 186 ? 10.284 -1.699 -0.213 1.00 86.19 186 ASN A O 1
ATOM 1527 N N . VAL A 1 187 ? 10.131 0.497 0.178 1.00 84.62 187 VAL A N 1
ATOM 1528 C CA . VAL A 1 187 ? 9.310 0.770 -1.013 1.00 84.62 187 VAL A CA 1
ATOM 1529 C C . VAL A 1 187 ? 10.111 0.479 -2.283 1.00 84.62 187 VAL A C 1
ATOM 1531 O O . VAL A 1 187 ? 9.634 -0.261 -3.145 1.00 84.62 187 VAL A O 1
ATOM 1534 N N . TYR A 1 188 ? 11.342 0.988 -2.382 1.00 85.56 188 TYR A N 1
ATOM 1535 C CA . TYR A 1 188 ? 12.202 0.734 -3.538 1.00 85.56 188 TYR A CA 1
ATOM 1536 C C . TYR A 1 188 ? 12.643 -0.728 -3.637 1.00 85.56 188 TYR A C 1
ATOM 1538 O O . TYR A 1 188 ? 12.586 -1.294 -4.729 1.00 85.56 188 TYR A O 1
ATOM 1546 N N . ASP A 1 189 ? 13.001 -1.369 -2.521 1.00 88.12 189 ASP A N 1
ATOM 1547 C CA . ASP A 1 189 ? 13.331 -2.798 -2.515 1.00 88.12 189 ASP A CA 1
ATOM 1548 C C . ASP A 1 189 ? 12.108 -3.641 -2.942 1.00 88.12 189 ASP A C 1
ATOM 1550 O O . ASP A 1 189 ? 12.255 -4.605 -3.695 1.00 88.12 189 ASP A O 1
ATOM 1554 N N . TYR A 1 190 ? 10.883 -3.263 -2.545 1.00 89.19 190 TYR A N 1
ATOM 1555 C CA . TYR A 1 190 ? 9.651 -3.946 -2.969 1.00 89.19 190 TYR A CA 1
ATOM 1556 C C . TYR A 1 190 ? 9.412 -3.789 -4.465 1.00 89.19 190 TYR A C 1
ATOM 1558 O O . TYR A 1 190 ? 9.142 -4.774 -5.152 1.00 89.19 190 TYR A O 1
ATOM 1566 N N . MET A 1 191 ? 9.525 -2.563 -4.985 1.00 89.06 191 MET A N 1
ATOM 1567 C CA . MET A 1 191 ? 9.388 -2.290 -6.416 1.00 89.06 191 MET A CA 1
ATOM 1568 C C . MET A 1 191 ? 10.416 -3.077 -7.227 1.00 89.06 191 MET A C 1
ATOM 1570 O O . MET A 1 191 ? 10.057 -3.685 -8.235 1.00 89.06 191 MET A O 1
ATOM 1574 N N . PHE A 1 192 ? 11.670 -3.112 -6.769 1.00 89.94 192 PHE A N 1
ATOM 1575 C CA . PHE A 1 192 ? 12.722 -3.898 -7.399 1.00 89.94 192 PHE A CA 1
ATOM 1576 C C . PHE A 1 192 ? 12.355 -5.383 -7.444 1.00 89.94 192 PHE A C 1
ATOM 1578 O O . PHE A 1 192 ? 12.365 -5.975 -8.522 1.00 89.94 192 PHE A O 1
ATOM 1585 N N . HIS A 1 193 ? 11.976 -5.983 -6.311 1.00 91.94 193 HIS A N 1
ATOM 1586 C CA . HIS A 1 193 ? 11.599 -7.398 -6.259 1.00 91.94 193 HIS A CA 1
ATOM 1587 C C . HIS A 1 193 ? 10.388 -7.708 -7.136 1.00 91.94 193 HIS A C 1
ATOM 1589 O O . HIS A 1 193 ? 10.429 -8.668 -7.904 1.00 91.94 193 HIS A O 1
ATOM 1595 N N . LEU A 1 194 ? 9.343 -6.880 -7.088 1.00 91.69 194 LEU A N 1
ATOM 1596 C CA . LEU A 1 194 ? 8.147 -7.059 -7.907 1.00 91.69 194 LEU A CA 1
ATOM 1597 C C . LEU A 1 194 ? 8.482 -7.015 -9.403 1.00 91.69 194 LEU A C 1
ATOM 1599 O O . LEU A 1 194 ? 8.127 -7.940 -10.130 1.00 91.69 194 LEU A O 1
ATOM 1603 N N . LEU A 1 195 ? 9.191 -5.979 -9.860 1.00 91.31 195 LEU A N 1
ATOM 1604 C CA . LEU A 1 195 ? 9.551 -5.811 -11.272 1.00 91.31 195 LEU A CA 1
ATOM 1605 C C . LEU A 1 195 ? 10.532 -6.890 -11.747 1.00 91.31 195 LEU A C 1
ATOM 1607 O O . LEU A 1 195 ? 10.385 -7.406 -12.854 1.00 91.31 195 LEU A O 1
ATOM 1611 N N . ASN A 1 196 ? 11.497 -7.275 -10.909 1.00 91.81 196 ASN A N 1
ATOM 1612 C CA . ASN A 1 196 ? 12.471 -8.321 -11.214 1.00 91.81 196 ASN A CA 1
ATOM 1613 C C . ASN A 1 196 ? 11.832 -9.716 -11.278 1.00 91.81 196 ASN A C 1
ATOM 1615 O O . ASN A 1 196 ? 12.215 -10.541 -12.103 1.00 91.81 196 ASN A O 1
ATOM 1619 N N . HIS A 1 197 ? 10.860 -10.017 -10.416 1.00 93.06 197 HIS A N 1
ATOM 1620 C CA . HIS A 1 197 ? 10.121 -11.276 -10.505 1.00 93.06 197 HIS A CA 1
ATOM 1621 C C . HIS A 1 197 ? 9.127 -11.268 -11.666 1.00 93.06 197 HIS A C 1
ATOM 1623 O O . HIS A 1 197 ? 9.014 -12.271 -12.365 1.00 93.06 197 HIS A O 1
ATOM 1629 N N . TYR A 1 198 ? 8.465 -10.140 -11.922 1.00 92.25 198 TYR A N 1
ATOM 1630 C CA . TYR A 1 198 ? 7.578 -9.969 -13.069 1.00 92.25 198 TYR A CA 1
ATOM 1631 C C . TYR A 1 198 ? 8.317 -10.151 -14.401 1.00 92.25 198 TYR A C 1
ATOM 1633 O O . TYR A 1 198 ? 7.831 -10.860 -15.281 1.00 92.25 198 TYR A O 1
ATOM 1641 N N . SER A 1 199 ? 9.513 -9.570 -14.551 1.00 93.06 199 SER A N 1
ATOM 1642 C CA . SER A 1 199 ? 10.293 -9.663 -15.792 1.00 93.06 199 SER A CA 1
ATOM 1643 C C . SER A 1 199 ? 10.663 -11.106 -16.150 1.00 93.06 199 SER A C 1
ATOM 1645 O O . SER A 1 199 ? 10.635 -11.466 -17.324 1.00 93.06 199 SER A O 1
ATOM 1647 N N . LYS A 1 200 ? 10.909 -11.964 -15.148 1.00 94.06 200 LYS A N 1
ATOM 1648 C CA . LYS A 1 200 ? 11.168 -13.406 -15.326 1.00 94.06 200 LYS A CA 1
ATOM 1649 C C . LYS A 1 200 ? 9.962 -14.184 -15.863 1.00 94.06 200 LYS A C 1
ATOM 1651 O O . LYS A 1 200 ? 10.136 -15.289 -16.365 1.00 94.06 200 LYS A O 1
ATOM 1656 N N . LEU A 1 201 ? 8.750 -13.637 -15.748 1.00 95.31 201 LEU A N 1
ATOM 1657 C CA . LEU A 1 201 ? 7.516 -14.265 -16.233 1.00 95.31 201 LEU A CA 1
ATOM 1658 C C . LEU A 1 201 ? 7.208 -13.911 -17.692 1.00 95.31 201 LEU A C 1
ATOM 1660 O O . LEU A 1 201 ? 6.323 -14.525 -18.294 1.00 95.31 201 LEU A O 1
ATOM 1664 N N . LEU A 1 202 ? 7.907 -12.931 -18.271 1.00 94.50 202 LEU A N 1
ATOM 1665 C CA . LEU A 1 202 ? 7.717 -12.529 -19.661 1.00 94.50 202 LEU A CA 1
ATOM 1666 C C . LEU A 1 202 ? 8.185 -13.647 -20.599 1.00 94.50 202 LEU A C 1
ATOM 1668 O O . LEU A 1 202 ? 9.332 -14.083 -20.559 1.00 94.50 202 LEU A O 1
ATOM 1672 N N . ARG A 1 203 ? 7.294 -14.093 -21.489 1.00 94.38 203 ARG A N 1
ATOM 1673 C CA . ARG A 1 203 ? 7.577 -15.121 -22.511 1.00 94.38 203 ARG A CA 1
ATOM 1674 C C . ARG A 1 203 ? 7.958 -14.526 -23.865 1.00 94.38 203 ARG A C 1
ATOM 1676 O O . ARG A 1 203 ? 7.926 -15.213 -24.880 1.00 94.38 203 ARG A O 1
ATOM 1683 N N . TYR A 1 204 ? 8.274 -13.240 -23.886 1.00 91.81 204 TYR A N 1
ATOM 1684 C CA . TYR A 1 204 ? 8.681 -12.496 -25.066 1.00 91.81 204 TYR A CA 1
ATOM 1685 C C . TYR A 1 204 ? 9.759 -11.491 -24.675 1.00 91.81 204 TYR A C 1
ATOM 1687 O O . TYR A 1 204 ? 9.834 -11.068 -23.523 1.00 91.81 204 TYR A O 1
ATOM 1695 N N . GLN A 1 205 ? 10.570 -11.079 -25.645 1.00 90.69 205 GLN A N 1
ATOM 1696 C CA . GLN A 1 205 ? 11.544 -10.016 -25.440 1.00 90.69 205 GLN A CA 1
ATOM 1697 C C . GLN A 1 205 ? 10.857 -8.649 -25.599 1.00 90.69 205 GLN A C 1
ATOM 1699 O O . GLN A 1 205 ? 10.295 -8.378 -26.670 1.00 90.69 205 GLN A O 1
ATOM 1704 N N . PRO A 1 206 ? 10.866 -7.784 -24.565 1.00 88.00 206 PRO A N 1
ATOM 1705 C CA . PRO A 1 206 ? 10.357 -6.426 -24.686 1.00 88.00 206 PRO A CA 1
ATOM 1706 C C . PRO A 1 206 ? 11.155 -5.634 -25.723 1.00 88.00 206 PRO A C 1
ATOM 1708 O O . PRO A 1 206 ? 12.380 -5.702 -25.773 1.00 88.00 206 PRO A O 1
ATOM 1711 N N . THR A 1 207 ? 10.444 -4.869 -26.542 1.00 87.62 207 THR A N 1
ATOM 1712 C CA . THR A 1 207 ? 11.008 -3.995 -27.576 1.00 87.62 207 THR A CA 1
ATOM 1713 C C . THR A 1 207 ? 10.428 -2.605 -27.394 1.00 87.62 207 THR A C 1
ATOM 1715 O O . THR A 1 207 ? 9.233 -2.489 -27.116 1.00 87.62 207 THR A O 1
ATOM 1718 N N . ILE A 1 208 ? 11.238 -1.565 -27.580 1.00 84.69 208 ILE A N 1
ATOM 1719 C CA . ILE A 1 208 ? 10.777 -0.177 -27.485 1.00 84.69 208 ILE A CA 1
ATOM 1720 C C . ILE A 1 208 ? 9.765 0.083 -28.616 1.00 84.69 208 ILE A C 1
ATOM 1722 O O . ILE A 1 208 ? 10.103 -0.113 -29.787 1.00 84.69 208 ILE A O 1
ATOM 1726 N N . PRO A 1 209 ? 8.515 0.476 -28.309 1.00 82.81 209 PRO A N 1
ATOM 1727 C CA . PRO A 1 209 ? 7.536 0.806 -29.337 1.00 82.81 209 PRO A CA 1
ATOM 1728 C C . PRO A 1 209 ? 7.966 2.028 -30.173 1.00 82.81 209 PRO A C 1
ATOM 1730 O O . PRO A 1 209 ? 8.509 2.973 -29.608 1.00 82.81 209 PRO A O 1
ATOM 1733 N N . PRO A 1 210 ? 7.634 2.100 -31.479 1.00 79.94 210 PRO A N 1
ATOM 1734 C CA . PRO A 1 210 ? 8.047 3.212 -32.352 1.00 79.94 210 PRO A CA 1
ATOM 1735 C C . PRO A 1 210 ? 7.551 4.609 -31.940 1.00 79.94 210 PRO A C 1
ATOM 1737 O O . PRO A 1 210 ? 8.044 5.606 -32.451 1.00 79.94 210 PRO A O 1
ATOM 1740 N N . LYS A 1 211 ? 6.537 4.682 -31.069 1.00 83.38 211 LYS A N 1
ATOM 1741 C CA . LYS A 1 211 ? 5.922 5.925 -30.568 1.00 83.38 211 LYS A CA 1
ATOM 1742 C C . LYS A 1 211 ? 6.085 6.079 -29.052 1.00 83.38 211 LYS A C 1
ATOM 1744 O O . LYS A 1 211 ? 5.228 6.674 -28.410 1.00 83.38 211 LYS A O 1
ATOM 1749 N N . ALA A 1 212 ? 7.079 5.419 -28.463 1.00 78.88 212 ALA A N 1
ATOM 1750 C CA . ALA A 1 212 ? 7.332 5.541 -27.037 1.00 78.88 212 ALA A CA 1
ATOM 1751 C C . ALA A 1 212 ? 8.043 6.865 -26.745 1.00 78.88 212 ALA A C 1
ATOM 1753 O O . ALA A 1 212 ? 9.069 7.156 -27.355 1.00 78.88 212 ALA A O 1
ATOM 1754 N N . ASP A 1 213 ? 7.504 7.625 -25.796 1.00 76.44 213 ASP A N 1
ATOM 1755 C CA . ASP A 1 213 ? 8.183 8.779 -25.219 1.00 76.44 213 ASP A CA 1
ATOM 1756 C C . ASP A 1 213 ? 9.097 8.307 -24.083 1.00 76.44 213 ASP A C 1
ATOM 1758 O O . ASP A 1 213 ? 8.673 7.558 -23.196 1.00 76.44 213 ASP A O 1
ATOM 1762 N N . GLU A 1 214 ? 10.363 8.725 -24.110 1.00 74.25 214 GLU A N 1
ATOM 1763 C CA . GLU A 1 214 ? 11.283 8.482 -23.000 1.00 74.25 214 GLU A CA 1
ATOM 1764 C C . GLU A 1 214 ? 10.918 9.401 -21.828 1.00 74.25 214 GLU A C 1
ATOM 1766 O O . GLU A 1 214 ? 10.857 10.625 -21.968 1.00 74.25 214 GLU A O 1
ATOM 1771 N N . TYR A 1 215 ? 10.684 8.802 -20.659 1.00 74.25 215 TYR A N 1
ATOM 1772 C CA . TYR A 1 215 ? 10.494 9.535 -19.413 1.00 74.25 215 TYR A CA 1
ATOM 1773 C C . TYR A 1 215 ? 11.794 9.551 -18.618 1.00 74.25 215 TYR A C 1
ATOM 1775 O O . TYR A 1 215 ? 12.304 8.503 -18.219 1.00 74.25 215 TYR A O 1
ATOM 1783 N N . CYS A 1 216 ? 12.293 10.755 -18.347 1.00 74.38 216 CYS A N 1
ATOM 1784 C CA . CYS A 1 216 ? 13.430 10.988 -17.468 1.00 74.38 216 CYS A CA 1
ATOM 1785 C C . CYS A 1 216 ? 12.999 11.751 -16.213 1.00 74.38 216 CYS A C 1
ATOM 1787 O O . CYS A 1 216 ? 11.927 12.357 -16.150 1.00 74.38 216 CYS A O 1
ATOM 1789 N N . ALA A 1 217 ? 13.877 11.742 -15.219 1.00 77.81 217 ALA A N 1
ATOM 1790 C CA . ALA A 1 217 ? 13.730 12.496 -13.986 1.00 77.81 217 ALA A CA 1
ATOM 1791 C C . ALA A 1 217 ? 13.478 13.992 -14.222 1.00 77.81 217 ALA A C 1
ATOM 1793 O O . ALA A 1 217 ? 12.586 14.587 -13.621 1.00 77.81 217 ALA A O 1
ATOM 1794 N N . GLU A 1 218 ? 14.230 14.579 -15.147 1.00 78.81 218 GLU A N 1
ATOM 1795 C CA . GLU A 1 218 ? 14.148 15.982 -15.533 1.00 78.81 218 GLU A CA 1
ATOM 1796 C C . GLU A 1 218 ? 12.821 16.282 -16.236 1.00 78.81 218 GLU A C 1
ATOM 1798 O O . GLU A 1 218 ? 12.191 17.298 -15.948 1.00 78.81 218 GLU A O 1
ATOM 1803 N N . THR A 1 219 ? 12.345 15.371 -17.092 1.00 76.00 219 THR A N 1
ATOM 1804 C CA . THR A 1 219 ? 11.042 15.488 -17.768 1.00 76.00 219 THR A CA 1
ATOM 1805 C C . THR A 1 219 ? 9.881 15.503 -16.774 1.00 76.00 219 THR A C 1
ATOM 1807 O O . THR A 1 219 ? 8.873 16.156 -17.030 1.00 76.00 219 THR A O 1
ATOM 1810 N N . LEU A 1 220 ? 10.012 14.802 -15.644 1.00 76.81 220 LEU A N 1
ATOM 1811 C CA . LEU A 1 220 ? 8.997 14.777 -14.589 1.00 76.81 220 LEU A CA 1
ATOM 1812 C C . LEU A 1 220 ? 9.109 15.976 -13.637 1.00 76.81 220 LEU A C 1
ATOM 1814 O O . LEU A 1 220 ? 8.088 16.542 -13.269 1.00 76.81 220 LEU A O 1
ATOM 1818 N N . GLY A 1 221 ? 10.327 16.352 -13.234 1.00 77.31 221 GLY A N 1
ATOM 1819 C CA . GLY A 1 221 ? 10.553 17.331 -12.165 1.00 77.31 221 GLY A CA 1
ATOM 1820 C C . GLY A 1 221 ? 10.727 18.783 -12.611 1.00 77.31 221 GLY A C 1
ATOM 1821 O O . GLY A 1 221 ? 10.297 19.693 -11.909 1.00 77.31 221 GLY A O 1
ATOM 1822 N N . CYS A 1 222 ? 11.354 19.033 -13.763 1.00 79.38 222 CYS A N 1
ATOM 1823 C CA . CYS A 1 222 ? 11.691 20.394 -14.197 1.00 79.38 222 CYS A CA 1
ATOM 1824 C C . CYS A 1 222 ? 10.508 21.251 -14.689 1.00 79.38 222 CYS A C 1
ATOM 1826 O O . CYS A 1 222 ? 10.616 22.474 -14.576 1.00 79.38 222 CYS A O 1
ATOM 1828 N N . PRO A 1 223 ? 9.405 20.692 -15.232 1.00 82.19 223 PRO A N 1
ATOM 1829 C CA . PRO A 1 223 ? 8.226 21.488 -15.587 1.00 82.19 223 PRO A CA 1
ATOM 1830 C C . PRO A 1 223 ? 7.438 22.028 -14.387 1.00 82.19 223 PRO A C 1
ATOM 1832 O O . PRO A 1 223 ? 6.614 22.923 -14.564 1.00 82.19 223 PRO A O 1
ATOM 1835 N N . GLU A 1 224 ? 7.646 21.472 -13.193 1.00 81.81 224 GLU A N 1
ATOM 1836 C CA . GLU A 1 224 ? 6.902 21.844 -11.993 1.00 81.81 224 GLU A CA 1
ATOM 1837 C C . GLU A 1 224 ? 7.430 23.144 -11.366 1.00 81.81 224 GLU A C 1
ATOM 1839 O O . GLU A 1 224 ? 8.615 23.477 -11.446 1.00 81.81 224 GLU A O 1
ATOM 1844 N N . GLU A 1 225 ? 6.553 23.867 -10.664 1.00 79.31 225 GLU A N 1
ATOM 1845 C CA . GLU A 1 225 ? 6.873 25.137 -10.002 1.00 79.31 225 GLU A CA 1
ATOM 1846 C C . GLU A 1 225 ? 6.404 25.160 -8.536 1.00 79.31 225 GLU A C 1
ATOM 1848 O O . GLU A 1 225 ? 5.540 24.396 -8.107 1.00 79.31 225 GLU A O 1
ATOM 1853 N N . GLY A 1 226 ? 6.973 26.061 -7.730 1.00 81.81 226 GLY A N 1
ATOM 1854 C CA . GLY A 1 226 ? 6.554 26.266 -6.340 1.00 81.81 226 GLY A CA 1
ATOM 1855 C C . GLY A 1 226 ? 6.765 25.041 -5.438 1.00 81.81 226 GLY A C 1
ATOM 1856 O O . GLY A 1 226 ? 7.821 24.408 -5.458 1.00 81.81 226 GLY A O 1
ATOM 1857 N N . LEU A 1 227 ? 5.765 24.723 -4.606 1.00 74.56 227 LEU A N 1
ATOM 1858 C CA . LEU A 1 227 ? 5.834 23.598 -3.660 1.00 74.56 227 LEU A CA 1
ATOM 1859 C C . LEU A 1 227 ? 5.972 22.247 -4.367 1.00 74.56 227 LEU A C 1
ATOM 1861 O O . LEU A 1 227 ? 6.666 21.369 -3.863 1.00 74.56 227 LEU A O 1
ATOM 1865 N N . ALA A 1 228 ? 5.344 22.105 -5.534 1.00 72.12 228 ALA A N 1
ATOM 1866 C CA . ALA A 1 228 ? 5.393 20.892 -6.330 1.00 72.12 228 ALA A CA 1
ATOM 1867 C C . ALA A 1 228 ? 6.831 20.503 -6.683 1.00 72.12 228 ALA A C 1
ATOM 1869 O O . ALA A 1 228 ? 7.281 19.403 -6.362 1.00 72.12 228 ALA A O 1
ATOM 1870 N N . ARG A 1 229 ? 7.577 21.460 -7.242 1.00 79.50 229 ARG A N 1
ATOM 1871 C CA . ARG A 1 229 ? 8.995 21.298 -7.561 1.00 79.50 229 ARG A CA 1
ATOM 1872 C C . ARG A 1 229 ? 9.827 20.945 -6.334 1.00 79.50 229 ARG A C 1
ATOM 1874 O O . ARG A 1 229 ? 10.609 20.003 -6.381 1.00 79.50 229 ARG A O 1
ATOM 1881 N N . LYS A 1 230 ? 9.625 21.667 -5.227 1.00 78.31 230 LYS A N 1
ATOM 1882 C CA . LYS A 1 230 ? 10.362 21.432 -3.980 1.00 78.31 230 LYS A CA 1
ATOM 1883 C C . LYS A 1 230 ? 10.178 19.997 -3.475 1.00 78.31 230 LYS A C 1
ATOM 1885 O O . LYS A 1 230 ? 11.160 19.335 -3.159 1.00 78.31 230 LYS A O 1
ATOM 1890 N N . PHE A 1 231 ? 8.943 19.494 -3.448 1.00 76.50 231 PHE A N 1
ATOM 1891 C CA . PHE A 1 231 ? 8.673 18.123 -3.010 1.00 76.50 231 PHE A CA 1
ATOM 1892 C C . PHE A 1 231 ? 9.251 17.070 -3.958 1.00 76.50 231 PHE A C 1
ATOM 1894 O O . PHE A 1 231 ? 9.749 16.044 -3.489 1.00 76.50 231 PHE A O 1
ATOM 1901 N N . MET A 1 232 ? 9.221 17.308 -5.274 1.00 75.06 232 MET A N 1
ATOM 1902 C CA . MET A 1 232 ? 9.858 16.407 -6.239 1.00 75.06 232 MET A CA 1
ATOM 1903 C C . MET A 1 232 ? 11.381 16.370 -6.067 1.00 75.06 232 MET A C 1
ATOM 1905 O O . MET A 1 232 ? 11.957 15.284 -6.031 1.00 75.06 232 MET A O 1
ATOM 1909 N N . GLU A 1 233 ? 12.029 17.526 -5.895 1.00 78.69 233 GLU A N 1
ATOM 1910 C CA . GLU A 1 233 ? 13.474 17.625 -5.652 1.00 78.69 233 GLU A CA 1
ATOM 1911 C C . GLU A 1 233 ? 13.890 16.947 -4.333 1.00 78.69 233 GLU A C 1
ATOM 1913 O O . GLU A 1 233 ? 14.914 16.262 -4.287 1.00 78.69 233 GLU A O 1
ATOM 1918 N N . GLU A 1 234 ? 13.087 17.084 -3.272 1.00 78.81 234 GLU A N 1
ATOM 1919 C CA . GLU A 1 234 ? 13.314 16.428 -1.974 1.00 78.81 234 GLU A CA 1
ATOM 1920 C C . GLU A 1 234 ? 13.103 14.906 -2.025 1.00 78.81 234 GLU A C 1
ATOM 1922 O O . GLU A 1 234 ? 13.778 14.166 -1.310 1.00 78.81 234 GLU A O 1
ATOM 1927 N N . SER A 1 235 ? 12.203 14.427 -2.886 1.00 76.38 235 SER A N 1
ATOM 1928 C CA . SER A 1 235 ? 11.898 12.996 -3.036 1.00 76.38 235 SER A CA 1
ATOM 1929 C C . SER A 1 235 ? 12.860 12.263 -3.979 1.00 76.38 235 SER A C 1
ATOM 1931 O O . SER A 1 235 ? 12.793 11.037 -4.101 1.00 76.38 235 SER A O 1
ATOM 1933 N N . PHE A 1 236 ? 13.735 12.993 -4.679 1.00 77.00 236 PHE A N 1
ATOM 1934 C CA . PHE A 1 236 ? 14.557 12.437 -5.745 1.00 77.00 236 PHE A CA 1
ATOM 1935 C C . PHE A 1 236 ? 15.718 11.578 -5.222 1.00 77.00 236 PHE A C 1
ATOM 1937 O O . PHE A 1 236 ? 16.491 11.988 -4.350 1.00 77.00 236 PHE A O 1
ATOM 1944 N N . VAL A 1 237 ? 15.894 10.390 -5.807 1.00 76.94 237 VAL A N 1
ATOM 1945 C CA . VAL A 1 237 ? 17.021 9.504 -5.487 1.00 76.94 237 VAL A CA 1
ATOM 1946 C C . VAL A 1 237 ? 18.272 10.009 -6.200 1.00 76.94 237 VAL A C 1
ATOM 1948 O O . VAL A 1 237 ? 18.466 9.793 -7.391 1.00 76.94 237 VAL A O 1
ATOM 1951 N N . LYS A 1 238 ? 19.152 10.672 -5.447 1.00 75.94 238 LYS A N 1
ATOM 1952 C CA . LYS A 1 238 ? 20.371 11.295 -5.986 1.00 75.94 238 LYS A CA 1
ATOM 1953 C C . LYS A 1 238 ? 21.486 10.311 -6.312 1.00 75.94 238 LYS A C 1
ATOM 1955 O O . LYS A 1 238 ? 22.449 10.700 -6.946 1.00 75.94 238 LYS A O 1
ATOM 1960 N N . SER A 1 239 ? 21.443 9.066 -5.851 1.00 74.94 239 SER A N 1
ATOM 1961 C CA . SER A 1 239 ? 22.508 8.096 -6.140 1.00 74.94 239 SER A CA 1
ATOM 1962 C C . SER A 1 239 ? 21.986 6.665 -6.059 1.00 74.94 239 SER A C 1
ATOM 1964 O O . SER A 1 239 ? 21.072 6.403 -5.273 1.00 74.94 239 SER A O 1
ATOM 1966 N N . PRO A 1 240 ? 22.561 5.731 -6.836 1.00 75.50 240 PRO A N 1
ATOM 1967 C CA . PRO A 1 240 ? 22.263 4.315 -6.705 1.00 75.50 240 PRO A CA 1
ATOM 1968 C C . PRO A 1 240 ? 22.558 3.810 -5.292 1.00 75.50 240 PRO A C 1
ATOM 1970 O O . PRO A 1 240 ? 23.501 4.259 -4.637 1.00 75.50 240 PRO A O 1
ATOM 1973 N N . LYS A 1 241 ? 21.775 2.830 -4.844 1.00 75.94 241 LYS A N 1
ATOM 1974 C CA . LYS A 1 241 ? 22.035 2.112 -3.596 1.00 75.94 241 LYS A CA 1
ATOM 1975 C C . LYS A 1 241 ? 23.298 1.259 -3.773 1.00 75.94 241 LYS A C 1
ATOM 1977 O O . LYS A 1 241 ? 23.383 0.480 -4.717 1.00 75.94 241 LYS A O 1
ATOM 1982 N N . GLU A 1 242 ? 24.287 1.436 -2.896 1.00 74.69 242 GLU A N 1
ATOM 1983 C CA . GLU A 1 242 ? 25.556 0.682 -2.949 1.00 74.69 242 GLU A CA 1
ATOM 1984 C C . GLU A 1 242 ? 25.442 -0.732 -2.366 1.00 74.69 242 GLU A C 1
ATOM 1986 O O . GLU A 1 242 ? 26.326 -1.565 -2.559 1.00 74.69 242 GLU A O 1
ATOM 1991 N N . THR A 1 243 ? 24.369 -1.002 -1.624 1.00 76.19 243 THR A N 1
ATOM 1992 C CA . THR A 1 243 ? 24.093 -2.313 -1.044 1.00 76.19 243 THR A CA 1
ATOM 1993 C C . THR A 1 243 ? 23.132 -3.098 -1.921 1.00 76.19 243 THR A C 1
ATOM 1995 O O . THR A 1 243 ? 22.237 -2.541 -2.560 1.00 76.19 243 THR A O 1
ATOM 1998 N N . SER A 1 244 ? 23.305 -4.419 -1.927 1.00 77.44 244 SER A N 1
ATOM 1999 C CA . SER A 1 244 ? 22.317 -5.311 -2.532 1.00 77.44 244 SER A CA 1
ATOM 2000 C C . SER A 1 244 ? 20.972 -5.187 -1.802 1.00 77.44 244 SER A C 1
ATOM 2002 O O . SER A 1 244 ? 20.963 -4.948 -0.588 1.00 77.44 244 SER A O 1
ATOM 2004 N N . PRO A 1 245 ? 19.839 -5.343 -2.510 1.00 84.69 245 PRO A N 1
ATOM 2005 C CA . PRO A 1 245 ? 18.521 -5.334 -1.886 1.00 84.69 245 PRO A CA 1
ATOM 2006 C C . PRO A 1 245 ? 18.391 -6.474 -0.869 1.00 84.69 245 PRO A C 1
ATOM 2008 O O . PRO A 1 245 ? 19.122 -7.467 -0.920 1.00 84.69 245 PRO A O 1
ATOM 2011 N N . CYS A 1 246 ? 17.434 -6.336 0.048 1.00 89.56 246 CYS A N 1
ATOM 2012 C CA . CYS A 1 246 ? 17.105 -7.381 1.014 1.00 89.56 246 CYS A CA 1
ATOM 2013 C C . CYS A 1 246 ? 16.766 -8.720 0.330 1.00 89.56 246 CYS A C 1
ATOM 2015 O O . CYS A 1 246 ? 16.320 -8.761 -0.822 1.00 89.56 246 CYS A O 1
ATOM 2017 N N . THR A 1 247 ? 16.941 -9.832 1.045 1.00 91.88 247 THR A N 1
ATOM 2018 C CA . THR A 1 247 ? 16.608 -11.162 0.515 1.00 91.88 247 THR A CA 1
ATOM 2019 C C . THR A 1 247 ? 15.104 -11.400 0.601 1.00 91.88 247 THR A C 1
ATOM 2021 O O . THR A 1 247 ? 14.528 -11.345 1.692 1.00 91.88 247 THR A O 1
ATOM 2024 N N . LEU A 1 248 ? 14.465 -11.677 -0.542 1.00 91.94 248 LEU A N 1
ATOM 2025 C CA . LEU A 1 248 ? 13.026 -11.925 -0.601 1.00 91.94 248 LEU A CA 1
ATOM 2026 C C . LEU A 1 248 ? 12.673 -13.224 0.150 1.00 91.94 248 LEU A C 1
ATOM 2028 O O . LEU A 1 248 ? 13.218 -14.279 -0.188 1.00 91.94 248 LEU A O 1
ATOM 2032 N N . PRO A 1 249 ? 11.755 -13.190 1.132 1.00 92.81 249 PRO A N 1
ATOM 2033 C CA . PRO A 1 249 ? 11.307 -14.398 1.811 1.00 92.81 249 PRO A CA 1
ATOM 2034 C C . PRO A 1 249 ? 10.591 -15.366 0.849 1.00 92.81 249 PRO A C 1
ATOM 2036 O O . PRO A 1 249 ? 9.989 -14.940 -0.147 1.00 92.81 249 PRO A O 1
ATOM 2039 N N . PRO A 1 250 ? 10.618 -16.682 1.135 1.00 92.62 250 PRO A N 1
ATOM 2040 C CA . PRO A 1 250 ? 9.901 -17.668 0.331 1.00 92.62 250 PRO A CA 1
ATOM 2041 C C . PRO A 1 250 ? 8.380 -17.431 0.380 1.00 92.62 250 PRO A C 1
ATOM 2043 O O . PRO A 1 250 ? 7.882 -16.781 1.307 1.00 92.62 250 PRO A O 1
ATOM 2046 N N . PRO A 1 251 ? 7.606 -17.962 -0.583 1.00 91.31 251 PRO A N 1
ATOM 2047 C CA . PRO A 1 251 ? 6.151 -17.925 -0.494 1.00 91.31 251 PRO A CA 1
ATOM 2048 C C . PRO A 1 251 ? 5.671 -18.621 0.784 1.00 91.31 251 PRO A C 1
ATOM 2050 O O . PRO A 1 251 ? 6.346 -19.503 1.319 1.00 91.31 251 PRO A O 1
ATOM 2053 N N . TYR A 1 252 ? 4.495 -18.230 1.269 1.00 88.06 252 TYR A N 1
ATOM 2054 C CA . TYR A 1 252 ? 3.818 -18.995 2.311 1.00 88.06 252 TYR A CA 1
ATOM 2055 C C . TYR A 1 252 ? 3.519 -20.407 1.802 1.00 88.06 252 TYR A C 1
ATOM 2057 O O . TYR A 1 252 ? 3.065 -20.579 0.665 1.00 88.06 252 TYR A O 1
ATOM 2065 N N . ASP A 1 253 ? 3.734 -21.412 2.648 1.00 91.44 253 ASP A N 1
ATOM 2066 C CA . ASP A 1 253 ? 3.147 -22.722 2.405 1.00 91.44 253 ASP A CA 1
ATOM 2067 C C . ASP A 1 253 ? 1.608 -22.632 2.519 1.00 91.44 253 ASP A C 1
ATOM 2069 O O . ASP A 1 253 ? 1.077 -21.686 3.119 1.00 91.44 253 ASP A O 1
ATOM 2073 N N . PRO A 1 254 ? 0.859 -23.581 1.931 1.00 89.44 254 PRO A N 1
ATOM 2074 C CA . PRO A 1 254 ? -0.599 -23.515 1.902 1.00 89.44 254 PRO A CA 1
ATOM 2075 C C . PRO A 1 254 ? -1.263 -23.409 3.281 1.00 89.44 254 PRO A C 1
ATOM 2077 O O . PRO A 1 254 ? -2.313 -22.775 3.380 1.00 89.44 254 PRO A O 1
ATOM 2080 N N . ILE A 1 255 ? -0.668 -24.002 4.323 1.00 91.00 255 ILE A N 1
ATOM 2081 C CA . ILE A 1 255 ? -1.222 -24.009 5.681 1.00 91.00 255 ILE A CA 1
ATOM 2082 C C . ILE A 1 255 ? -0.987 -22.644 6.323 1.00 91.00 255 ILE A C 1
ATOM 2084 O O . ILE A 1 255 ? -1.951 -21.979 6.691 1.00 91.00 255 ILE A O 1
ATOM 2088 N N . SER A 1 256 ? 0.256 -22.158 6.332 1.00 89.19 256 SER A N 1
ATOM 2089 C CA . SER A 1 256 ? 0.571 -20.832 6.878 1.00 89.19 256 SER A CA 1
ATOM 2090 C C . SER A 1 256 ? -0.201 -19.716 6.170 1.00 89.19 256 SER A C 1
ATOM 2092 O O . SER A 1 256 ? -0.671 -18.779 6.811 1.00 89.19 256 SER A O 1
ATOM 2094 N N . LEU A 1 257 ? -0.386 -19.814 4.845 1.00 86.62 257 LEU A N 1
ATOM 2095 C CA . LEU A 1 257 ? -1.198 -18.849 4.100 1.00 86.62 257 LEU A CA 1
ATOM 2096 C C . LEU A 1 257 ? -2.667 -18.888 4.534 1.00 86.62 257 LEU A C 1
ATOM 2098 O O . LEU A 1 257 ? -3.304 -17.839 4.639 1.00 86.62 257 LEU A O 1
ATOM 2102 N N . HIS A 1 258 ? -3.215 -20.088 4.741 1.00 88.19 258 HIS A N 1
ATOM 2103 C CA . HIS A 1 258 ? -4.577 -20.247 5.232 1.00 88.19 258 HIS A CA 1
ATOM 2104 C C . HIS A 1 258 ? -4.729 -19.629 6.621 1.00 88.19 258 HIS A C 1
ATOM 2106 O O . HIS A 1 258 ? -5.678 -18.880 6.831 1.00 88.19 258 HIS A O 1
ATOM 2112 N N . ASP A 1 259 ? -3.775 -19.863 7.519 1.00 89.19 259 ASP A N 1
ATOM 2113 C CA . ASP A 1 259 ? -3.802 -19.344 8.885 1.00 89.19 259 ASP A CA 1
ATOM 2114 C C . ASP A 1 259 ? -3.749 -17.814 8.929 1.00 89.19 259 ASP A C 1
ATOM 2116 O O . ASP A 1 259 ? -4.530 -17.199 9.656 1.00 89.19 259 ASP A O 1
ATOM 2120 N N . VAL A 1 260 ? -2.902 -17.183 8.106 1.00 86.12 260 VAL A N 1
ATOM 2121 C CA . VAL A 1 260 ? -2.844 -15.714 7.986 1.00 86.12 260 VAL A CA 1
ATOM 2122 C C . VAL A 1 260 ? -4.183 -15.159 7.496 1.00 86.12 260 VAL A C 1
ATOM 2124 O O . VAL A 1 260 ? -4.780 -14.303 8.150 1.00 86.12 260 VAL A O 1
ATOM 2127 N N . LEU A 1 261 ? -4.704 -15.685 6.381 1.00 85.81 261 LEU A N 1
ATOM 2128 C CA . LEU A 1 261 ? -5.971 -15.226 5.798 1.00 85.81 261 LEU A CA 1
ATOM 2129 C C . LEU A 1 261 ? -7.162 -15.470 6.734 1.00 85.81 261 LEU A C 1
ATOM 2131 O O . LEU A 1 261 ? -8.080 -14.650 6.822 1.00 85.81 261 LEU A O 1
ATOM 2135 N N . TRP A 1 262 ? -7.166 -16.608 7.425 1.00 86.88 262 TRP A N 1
ATOM 2136 C CA . TRP A 1 262 ? -8.193 -16.955 8.394 1.00 86.88 262 TRP A CA 1
ATOM 2137 C C . TRP A 1 262 ? -8.113 -16.069 9.634 1.00 86.88 262 TRP A C 1
ATOM 2139 O O . TRP A 1 262 ? -9.150 -15.615 10.110 1.00 86.88 262 TRP A O 1
ATOM 2149 N N . GLY A 1 263 ? -6.909 -15.774 10.126 1.00 86.62 263 GLY A N 1
ATOM 2150 C CA . GLY A 1 263 ? -6.676 -14.849 11.231 1.00 86.62 263 GLY A CA 1
ATOM 2151 C C . GLY A 1 263 ? -7.233 -13.458 10.938 1.00 86.62 263 GLY A C 1
ATOM 2152 O O . GLY A 1 263 ? -8.025 -12.939 11.724 1.00 86.62 263 GLY A O 1
ATOM 2153 N N . GLU A 1 264 ? -6.917 -12.896 9.767 1.00 85.19 264 GLU A N 1
ATOM 2154 C CA . GLU A 1 264 ? -7.466 -11.608 9.324 1.00 85.19 264 GLU A CA 1
ATOM 2155 C C . GLU A 1 264 ? -8.998 -11.635 9.266 1.00 85.19 264 GLU A C 1
ATOM 2157 O O . GLU A 1 264 ? -9.668 -10.764 9.830 1.00 85.19 264 GLU A O 1
ATOM 2162 N N . LYS A 1 265 ? -9.569 -12.670 8.636 1.00 87.81 265 LYS A N 1
ATOM 2163 C CA . LYS A 1 265 ? -11.022 -12.838 8.524 1.00 87.81 265 LYS A CA 1
ATOM 2164 C C . LYS A 1 265 ? -11.684 -12.983 9.894 1.00 87.81 265 LYS A C 1
ATOM 2166 O O . LYS A 1 265 ? -12.738 -12.398 10.125 1.00 87.81 265 LYS A O 1
ATOM 2171 N N . LYS A 1 266 ? -11.078 -13.745 10.805 1.00 91.31 266 LYS A N 1
ATOM 2172 C CA . LYS A 1 266 ? -11.579 -13.972 12.163 1.00 91.31 266 LYS A CA 1
ATOM 2173 C C . LYS A 1 266 ? -11.634 -12.668 12.956 1.00 91.31 266 LYS A C 1
ATOM 2175 O O . LYS A 1 266 ? -12.653 -12.419 13.595 1.00 91.31 266 LYS A O 1
ATOM 2180 N N . SER A 1 267 ? -10.598 -11.830 12.878 1.00 88.81 267 SER A N 1
ATOM 2181 C CA . SER A 1 267 ? -10.584 -10.508 13.520 1.00 88.81 267 SER A CA 1
ATOM 2182 C C . SER A 1 267 ? -11.711 -9.610 13.006 1.00 88.81 267 SER A C 1
ATOM 2184 O O . SER A 1 267 ? -12.390 -8.958 13.796 1.00 88.81 267 SER A O 1
ATOM 2186 N N . VAL A 1 268 ? -11.962 -9.613 11.692 1.00 87.88 268 VAL A N 1
ATOM 2187 C CA . VAL A 1 268 ? -13.079 -8.858 11.099 1.00 87.88 268 VAL A CA 1
ATOM 2188 C C . VAL A 1 268 ? -14.425 -9.398 11.589 1.00 87.88 268 VAL A C 1
ATOM 2190 O O . VAL A 1 268 ? -15.225 -8.634 12.122 1.00 87.88 268 VAL A O 1
ATOM 2193 N N . LEU A 1 269 ? -14.653 -10.713 11.500 1.00 89.38 269 LEU A N 1
ATOM 2194 C CA . LEU A 1 269 ? -15.896 -11.355 11.950 1.00 89.38 269 LEU A CA 1
ATOM 2195 C C . LEU A 1 269 ? -16.180 -11.121 13.441 1.00 89.38 269 LEU A C 1
ATOM 2197 O O . LEU A 1 269 ? -17.336 -10.986 13.845 1.00 89.38 269 LEU A O 1
ATOM 2201 N N . GLN A 1 270 ? -15.138 -11.058 14.271 1.00 92.00 270 GLN A N 1
ATOM 2202 C CA . GLN A 1 270 ? -15.277 -10.739 15.687 1.00 92.00 270 GLN A CA 1
ATOM 2203 C C . GLN A 1 270 ? -15.837 -9.325 15.884 1.00 92.00 270 GLN A C 1
ATOM 2205 O O . GLN A 1 270 ? -16.831 -9.161 16.592 1.00 92.00 270 GLN A O 1
ATOM 2210 N N . VAL A 1 271 ? -15.264 -8.321 15.216 1.00 90.56 271 VAL A N 1
ATOM 2211 C CA . VAL A 1 271 ? -15.749 -6.933 15.281 1.00 90.56 271 VAL A CA 1
ATOM 2212 C C . VAL A 1 271 ? -17.171 -6.807 14.731 1.00 90.56 271 VAL A C 1
ATOM 2214 O O . VAL A 1 271 ? -17.993 -6.092 15.309 1.00 90.56 271 VAL A O 1
ATOM 2217 N N . GLU A 1 272 ? -17.505 -7.541 13.668 1.00 90.44 272 GLU A N 1
ATOM 2218 C CA . GLU A 1 272 ? -18.875 -7.613 13.147 1.00 90.44 272 GLU A CA 1
ATOM 2219 C C . GLU A 1 272 ? -19.854 -8.156 14.197 1.00 90.44 272 GLU A C 1
ATOM 2221 O O . GLU A 1 272 ? -20.931 -7.589 14.397 1.00 90.44 272 GLU A O 1
ATOM 2226 N N . SER A 1 273 ? -19.473 -9.222 14.909 1.00 92.00 273 SER A N 1
ATOM 2227 C CA . SER A 1 273 ? -20.302 -9.808 15.967 1.00 92.00 273 SER A CA 1
ATOM 2228 C C . SER A 1 273 ? -20.532 -8.840 17.131 1.00 92.00 273 SER A C 1
ATOM 2230 O O . SER A 1 273 ? -21.664 -8.696 17.593 1.00 92.00 273 SER A O 1
ATOM 2232 N N . TRP A 1 274 ? -19.491 -8.115 17.554 1.00 93.56 274 TRP A N 1
ATOM 2233 C CA . TRP A 1 274 ? -19.592 -7.106 18.608 1.00 93.56 274 TRP A CA 1
ATOM 2234 C C . TRP A 1 274 ? -20.462 -5.930 18.186 1.00 93.56 274 TRP A C 1
ATOM 2236 O O . TRP A 1 274 ? -21.294 -5.477 18.968 1.00 93.56 274 TRP A O 1
ATOM 2246 N N . THR A 1 275 ? -20.320 -5.482 16.937 1.00 90.25 275 THR A N 1
ATOM 2247 C CA . THR A 1 275 ? -21.150 -4.403 16.397 1.00 90.25 275 THR A CA 1
ATOM 2248 C C . THR A 1 275 ? -22.621 -4.807 16.410 1.00 90.25 275 THR A C 1
ATOM 2250 O O . THR A 1 275 ? -23.468 -4.033 16.849 1.00 90.25 275 THR A O 1
ATOM 2253 N N . ARG A 1 276 ? -22.942 -6.031 15.973 1.00 89.69 276 ARG A N 1
ATOM 2254 C CA . ARG A 1 276 ? -24.320 -6.536 15.986 1.00 89.69 276 ARG A CA 1
ATOM 2255 C C . ARG A 1 276 ? -24.887 -6.584 17.405 1.00 89.69 276 ARG A C 1
ATOM 2257 O O . ARG A 1 276 ? -25.959 -6.035 17.634 1.00 89.69 276 ARG A O 1
ATOM 2264 N N . ALA A 1 277 ? -24.143 -7.157 18.351 1.00 91.62 277 ALA A N 1
ATOM 2265 C CA . ALA A 1 277 ? -24.557 -7.235 19.750 1.00 91.62 277 ALA A CA 1
ATOM 2266 C C . ALA A 1 277 ? -24.779 -5.845 20.376 1.00 91.62 277 ALA A C 1
ATOM 2268 O O . ALA A 1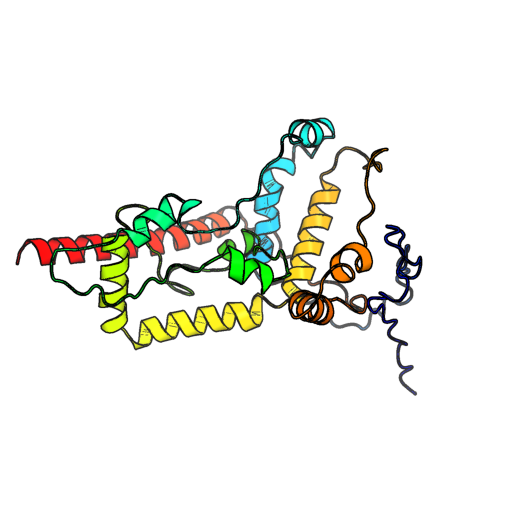 277 ? -25.758 -5.645 21.088 1.00 91.62 277 ALA A O 1
ATOM 2269 N N . TYR A 1 278 ? -23.915 -4.872 20.069 1.00 90.50 278 TYR A N 1
ATOM 2270 C CA . TYR A 1 278 ? -24.063 -3.486 20.520 1.00 90.50 278 TYR A CA 1
ATOM 2271 C C . TYR A 1 278 ? -25.376 -2.849 20.043 1.00 90.50 278 TYR A C 1
ATOM 2273 O O . TYR A 1 278 ? -26.058 -2.183 20.812 1.00 90.50 278 TYR A O 1
ATOM 2281 N N . TRP A 1 279 ? -25.772 -3.068 18.788 1.00 88.44 279 TRP A N 1
ATOM 2282 C CA . TRP A 1 279 ? -27.023 -2.503 18.267 1.00 88.44 279 TRP A CA 1
ATOM 2283 C C . TRP A 1 279 ? -28.273 -3.279 18.711 1.00 88.44 279 TRP A C 1
ATOM 2285 O O . TRP A 1 279 ? -29.344 -2.688 18.858 1.00 88.44 279 TRP A O 1
ATOM 2295 N N . GLU A 1 280 ? -28.157 -4.580 18.987 1.00 89.88 280 GLU A N 1
ATOM 2296 C CA . GLU A 1 280 ? -29.241 -5.387 19.570 1.00 89.88 280 GLU A CA 1
ATOM 2297 C C . GLU A 1 280 ? -29.585 -4.982 21.011 1.00 89.88 280 GLU A C 1
ATOM 2299 O O . GLU A 1 280 ? -30.736 -5.118 21.427 1.00 89.88 280 GLU A O 1
ATOM 2304 N N . THR A 1 281 ? -28.619 -4.489 21.792 1.00 85.62 281 THR A N 1
ATOM 2305 C CA . THR A 1 281 ? -28.882 -3.991 23.152 1.00 85.62 281 THR A CA 1
ATOM 2306 C C . THR A 1 281 ? -29.495 -2.593 23.138 1.00 85.62 281 THR A C 1
ATOM 2308 O O . THR A 1 281 ? -30.412 -2.335 23.912 1.00 85.62 281 THR A O 1
ATOM 2311 N N . GLN A 1 282 ? -29.055 -1.727 22.222 1.00 76.38 282 GLN A N 1
ATOM 2312 C CA . GLN A 1 282 ? -29.574 -0.362 22.059 1.00 76.38 282 GLN A CA 1
ATOM 2313 C C . GLN A 1 282 ? -31.007 -0.316 21.510 1.00 76.38 282 GLN A C 1
ATOM 2315 O O . GLN A 1 282 ? -31.745 0.612 21.799 1.00 76.38 282 GLN A O 1
ATOM 2320 N N . THR A 1 283 ? -31.428 -1.315 20.731 1.00 68.94 283 THR A N 1
ATOM 2321 C CA . THR A 1 283 ? -32.804 -1.401 20.195 1.00 68.94 283 THR A CA 1
ATOM 2322 C C . THR A 1 283 ? -33.829 -1.943 21.195 1.00 68.94 283 THR A C 1
ATOM 2324 O O . THR A 1 283 ? -35.025 -1.926 20.911 1.00 68.94 283 THR A O 1
ATOM 2327 N N . LYS A 1 284 ? -33.377 -2.446 22.352 1.00 58.25 284 LYS A N 1
ATOM 2328 C CA . LYS A 1 284 ? -34.230 -2.949 23.442 1.00 58.25 284 LYS A CA 1
ATOM 2329 C C . LYS A 1 284 ? -34.426 -1.938 24.580 1.00 58.25 284 LYS A C 1
ATOM 2331 O O . LYS A 1 284 ? -35.160 -2.253 25.516 1.00 58.25 284 LYS A O 1
ATOM 2336 N N . GLN A 1 285 ? -33.755 -0.787 24.522 1.00 43.19 285 GLN A N 1
ATOM 2337 C CA . GLN A 1 285 ? -33.954 0.362 25.413 1.00 43.19 285 GLN A CA 1
ATOM 2338 C C . GLN A 1 285 ? -34.882 1.379 24.754 1.00 43.19 285 GLN A C 1
ATOM 2340 O O . GLN A 1 285 ? -35.641 2.018 25.512 1.00 43.19 285 GLN A O 1
#

InterPro domains:
  IPR006598 Glycosyl transferase CAP10 domain [PF05686] (45-82)
  IPR006598 Glycosyl transferase CAP10 domain [PF05686] (133-274)
  IPR006598 Glycosyl transferase CAP10 domain [SM00672] (7-205)
  IPR051091 Protein O-Glucosyltransferase/Glycosyltransferase 90 [PTHR12203] (134-276)

Sequence (285 aa):
MTKKSRDRREYPLNCSGGIRTNTNPGTYPTSYTTKDEDHNGPAPSTCPDYFRWIHKDLRPWVHTGITREMIERGREPGYFRLGNHEVSWHRKELMKCNVSEGQDWSARLYSQNWNIEQRKASSNLTWPANVKTGLIPMHHYWPIMENDKCRSIKFAVDWGNNHTETAQGLGKAASKFVQEELKLDNVYDYMFHLLNHYSKLLRYQPTIPPKADEYCAETLGCPEEGLARKFMEESFVKSPKETSPCTLPPPYDPISLHDVLWGEKKSVLQVESWTRAYWETQTKQ

Foldseek 3Di:
DDDDPDPFQWDAQDLPDPDLDLDDPPPDDPDDDPPDPPVPDDAFAAAPPLLLCLCVVCVVLPPVFDEPVNVVVVPDDPDDDDDFLVVDPQSVVVVVQDPDPPDDLPDDDDGDPVVVVCLLPLDPDPPPPSVVSVDFDLQQHPDADSPPRNLSSSVVVVVCVVVVVSVVRNPVRNVCCCVPNVDPLSVVLSVCVSVVVSVVRYPDDDDQDPPDRDDDLNSSQNVRDDSSNVVSSVPDDGGDDPDDRHDYDHHDDPVRVCVRVVSRVVSVVVSVVVSVVVVVVVVVD

pLDDT: mean 74.56, std 17.19, range [32.31, 95.31]